Protein AF-G0MY14-F1 (afdb_monomer_lite)

Structure (mmCIF, N/CA/C/O backbone):
data_AF-G0MY14-F1
#
_entry.id   AF-G0MY14-F1
#
loop_
_atom_site.group_PDB
_atom_site.id
_atom_site.type_symbol
_atom_site.label_atom_id
_atom_site.label_alt_id
_atom_site.label_comp_id
_atom_site.label_asym_id
_atom_site.label_entity_id
_atom_site.label_seq_id
_atom_site.pdbx_PDB_ins_code
_atom_site.Cartn_x
_atom_site.Cartn_y
_atom_site.Cartn_z
_atom_site.occupancy
_atom_site.B_iso_or_equiv
_atom_site.auth_seq_id
_atom_site.auth_comp_id
_atom_site.auth_asym_id
_atom_site.auth_atom_id
_atom_site.pdbx_PDB_model_num
ATOM 1 N N . MET A 1 1 ? 32.286 -5.011 -22.233 1.00 35.28 1 MET A N 1
ATOM 2 C CA . MET A 1 1 ? 30.816 -5.114 -22.259 1.00 35.28 1 MET A CA 1
ATOM 3 C C . MET A 1 1 ? 30.425 -5.845 -20.993 1.00 35.28 1 MET A C 1
ATOM 5 O O . MET A 1 1 ? 30.645 -7.045 -20.915 1.00 35.28 1 MET A O 1
ATOM 9 N N . ALA A 1 2 ? 30.062 -5.100 -19.951 1.00 38.34 2 ALA A N 1
ATOM 10 C CA . ALA A 1 2 ? 29.575 -5.690 -18.712 1.00 38.34 2 ALA A CA 1
ATOM 11 C C . ALA A 1 2 ? 28.098 -6.036 -18.925 1.00 38.34 2 ALA A C 1
ATOM 13 O O . ALA A 1 2 ? 27.354 -5.195 -19.415 1.00 38.34 2 ALA A O 1
ATOM 14 N N . ASN A 1 3 ? 27.717 -7.274 -18.619 1.00 42.38 3 ASN A N 1
ATOM 15 C CA . ASN A 1 3 ? 26.328 -7.719 -18.618 1.00 42.38 3 ASN A CA 1
ATOM 16 C C . ASN A 1 3 ? 25.543 -6.874 -17.602 1.00 42.38 3 ASN A C 1
ATOM 18 O O . ASN A 1 3 ? 25.797 -6.992 -16.401 1.00 42.38 3 ASN A O 1
ATOM 22 N N . GLU A 1 4 ? 24.620 -6.025 -18.059 1.00 56.88 4 GLU A N 1
ATOM 23 C CA . GLU A 1 4 ? 23.761 -5.256 -17.157 1.00 56.88 4 GLU A CA 1
ATOM 24 C C . GLU A 1 4 ? 22.626 -6.155 -16.658 1.00 56.88 4 GLU A C 1
ATOM 26 O O . GLU A 1 4 ? 21.743 -6.574 -17.415 1.00 56.88 4 GLU A O 1
ATOM 31 N N . LEU A 1 5 ? 22.671 -6.486 -15.365 1.00 55.69 5 LEU A N 1
ATOM 32 C CA . LEU A 1 5 ? 21.572 -7.160 -14.679 1.00 55.69 5 LEU A CA 1
ATOM 33 C C . LEU A 1 5 ? 20.353 -6.231 -14.710 1.00 55.69 5 LEU A C 1
ATOM 35 O O . LEU A 1 5 ? 20.476 -5.064 -14.380 1.00 55.69 5 LEU A O 1
ATOM 39 N N . ASN A 1 6 ? 19.176 -6.713 -15.082 1.00 68.12 6 ASN A N 1
ATOM 40 C CA . ASN A 1 6 ? 17.941 -5.935 -15.059 1.00 68.12 6 ASN A CA 1
ATOM 41 C C . ASN A 1 6 ? 16.857 -6.730 -14.328 1.00 68.12 6 ASN A C 1
ATOM 43 O O . ASN A 1 6 ? 16.764 -7.945 -14.485 1.00 68.12 6 ASN A O 1
ATOM 47 N N . CYS A 1 7 ? 16.019 -6.056 -13.538 1.00 71.31 7 CYS A N 1
ATOM 48 C CA . CYS A 1 7 ? 14.840 -6.681 -12.932 1.00 71.31 7 CYS A CA 1
ATOM 49 C C . CYS A 1 7 ? 13.594 -6.346 -13.766 1.00 71.31 7 CYS A C 1
ATOM 51 O O . CYS A 1 7 ? 13.514 -5.281 -14.375 1.00 71.31 7 CYS A O 1
ATOM 53 N N . ALA A 1 8 ? 12.578 -7.201 -13.777 1.00 66.44 8 ALA A N 1
ATOM 54 C CA . ALA A 1 8 ? 11.253 -6.844 -14.286 1.00 66.44 8 ALA A CA 1
ATOM 55 C C . ALA A 1 8 ? 10.167 -7.462 -13.414 1.00 66.44 8 ALA A C 1
ATOM 57 O O . ALA A 1 8 ? 10.316 -8.576 -12.925 1.00 66.44 8 ALA A O 1
ATOM 58 N N . GLN A 1 9 ? 9.062 -6.735 -13.232 1.00 57.16 9 GLN A N 1
ATOM 59 C CA . GLN A 1 9 ? 7.944 -7.180 -12.395 1.00 57.16 9 GLN A CA 1
ATOM 60 C C . GLN A 1 9 ? 6.989 -8.158 -13.116 1.00 57.16 9 GLN A C 1
ATOM 62 O O . GLN A 1 9 ? 5.950 -8.482 -12.561 1.00 57.16 9 GLN A O 1
ATOM 67 N N . PHE A 1 10 ? 7.296 -8.600 -14.342 1.00 58.69 10 PHE A N 1
ATOM 68 C CA . PHE A 1 10 ? 6.509 -9.584 -15.099 1.00 58.69 10 PHE A CA 1
ATOM 69 C C . PHE A 1 10 ? 7.367 -10.289 -16.164 1.00 58.69 10 PHE A C 1
ATOM 71 O O . PHE A 1 10 ? 8.367 -9.741 -16.624 1.00 58.69 10 PHE A O 1
ATOM 78 N N . SER A 1 11 ? 6.940 -11.494 -16.564 1.00 45.56 11 SER A N 1
ATOM 79 C CA . SER A 1 11 ? 7.689 -12.463 -17.384 1.00 45.56 11 SER A CA 1
ATOM 80 C C . SER A 1 11 ? 8.073 -12.007 -18.795 1.00 45.56 11 SER A C 1
ATOM 82 O O . SER A 1 11 ? 8.985 -12.587 -19.382 1.00 45.56 11 SER A O 1
ATOM 84 N N . VAL A 1 12 ? 7.407 -10.990 -19.351 1.00 51.25 12 VAL A N 1
ATOM 85 C CA . VAL A 1 12 ? 7.719 -10.435 -20.675 1.00 51.25 12 VAL A CA 1
ATOM 86 C C . VAL A 1 12 ? 7.426 -8.928 -20.656 1.00 51.25 12 VAL A C 1
ATOM 88 O O . VAL A 1 12 ? 6.308 -8.547 -20.289 1.00 51.25 12 VAL A O 1
ATOM 91 N N . PRO A 1 13 ? 8.376 -8.046 -21.030 1.00 52.16 13 PRO A N 1
ATOM 92 C CA . PRO A 1 13 ? 8.050 -6.651 -21.307 1.00 52.16 13 PRO A CA 1
ATOM 93 C C . PRO A 1 13 ? 6.953 -6.599 -22.375 1.00 52.16 13 PRO A C 1
ATOM 95 O O . PRO A 1 13 ? 6.961 -7.391 -23.317 1.00 52.16 13 PRO A O 1
ATOM 98 N N . TYR A 1 14 ? 5.972 -5.709 -22.203 1.00 46.81 14 TYR A N 1
ATOM 99 C CA . TYR A 1 14 ? 4.880 -5.576 -23.169 1.00 46.81 14 TYR A CA 1
ATOM 100 C C . TYR A 1 14 ? 5.479 -5.366 -24.570 1.00 46.81 14 TYR A C 1
ATOM 102 O O . TYR A 1 14 ? 6.316 -4.473 -24.708 1.00 46.81 14 TYR A O 1
ATOM 110 N N . PRO A 1 15 ? 5.118 -6.186 -25.576 1.00 48.59 15 PRO A N 1
ATOM 111 C CA . PRO A 1 15 ? 5.751 -6.124 -26.884 1.00 48.59 15 PRO A CA 1
ATOM 112 C C . PRO A 1 15 ? 5.533 -4.750 -27.509 1.00 48.59 15 PRO A C 1
ATOM 114 O O . PRO A 1 15 ? 4.436 -4.187 -27.424 1.00 48.59 15 PRO A O 1
ATOM 117 N N . ASP A 1 16 ? 6.577 -4.228 -28.148 1.00 48.75 16 ASP A N 1
ATOM 118 C CA . ASP A 1 16 ? 6.484 -2.964 -28.863 1.00 48.75 16 ASP A CA 1
ATOM 119 C C . ASP A 1 16 ? 5.398 -3.048 -29.950 1.00 48.75 16 ASP A C 1
ATOM 121 O O . ASP A 1 16 ? 5.243 -4.084 -30.618 1.00 48.75 16 ASP A O 1
ATOM 125 N N . PRO A 1 17 ? 4.596 -1.983 -30.123 1.00 47.09 17 PRO A N 1
ATOM 126 C CA . PRO A 1 17 ? 3.517 -1.975 -31.095 1.00 47.09 17 PRO A CA 1
ATOM 127 C C . PRO A 1 17 ? 4.086 -2.166 -32.508 1.00 47.09 17 PRO A C 1
ATOM 129 O O . PRO A 1 17 ? 4.773 -1.293 -33.025 1.00 47.09 17 PRO A O 1
ATOM 132 N N . GLY A 1 18 ? 3.778 -3.304 -33.142 1.00 54.38 18 GLY A N 1
ATOM 133 C CA . GLY A 1 18 ? 4.186 -3.591 -34.525 1.00 54.38 18 GLY A CA 1
ATOM 134 C C . GLY A 1 18 ? 4.777 -4.978 -34.785 1.00 54.38 18 GLY A C 1
ATOM 135 O O . GLY A 1 18 ? 5.054 -5.290 -35.941 1.00 54.38 18 GLY A O 1
ATOM 136 N N . ILE A 1 19 ? 4.948 -5.835 -33.772 1.00 56.84 19 ILE A N 1
ATOM 137 C CA . ILE A 1 19 ? 5.409 -7.214 -34.000 1.00 56.84 19 ILE A CA 1
ATOM 138 C C . ILE A 1 19 ? 4.222 -8.150 -34.267 1.00 56.84 19 ILE A C 1
ATOM 140 O O . ILE A 1 19 ? 3.250 -8.210 -33.516 1.00 56.84 19 ILE A O 1
ATOM 144 N N . ASN A 1 20 ? 4.309 -8.861 -35.391 1.00 59.88 20 ASN A N 1
ATOM 145 C CA . ASN A 1 20 ? 3.260 -9.687 -35.983 1.00 59.88 20 ASN A CA 1
ATOM 146 C C . ASN A 1 20 ? 2.832 -10.850 -35.070 1.00 59.88 20 ASN A C 1
ATOM 148 O O . ASN A 1 20 ? 3.411 -11.933 -35.106 1.00 59.88 20 ASN A O 1
ATOM 152 N N . GLY A 1 21 ? 1.771 -10.638 -34.296 1.00 55.03 21 GLY A N 1
ATOM 153 C CA . GLY A 1 21 ? 1.044 -11.673 -33.567 1.00 55.03 21 GLY A CA 1
ATOM 154 C C . GLY A 1 21 ? -0.428 -11.289 -33.500 1.00 55.03 21 GLY A C 1
ATOM 155 O O . GLY A 1 21 ? -0.835 -10.495 -32.658 1.00 55.03 21 GLY A O 1
ATOM 156 N N . SER A 1 22 ? -1.2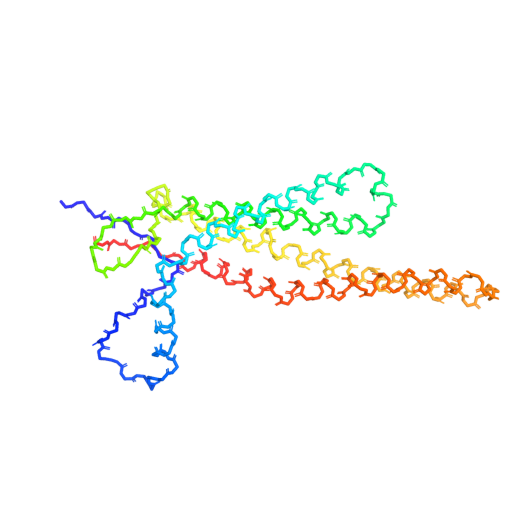22 -11.795 -34.440 1.00 56.34 22 SER A N 1
ATOM 157 C CA . SER A 1 22 ? -2.642 -11.481 -34.608 1.00 56.34 22 SER A CA 1
ATOM 158 C C . SER A 1 22 ? -3.474 -11.870 -33.378 1.00 56.34 22 SER A C 1
ATOM 160 O O . SER A 1 22 ? -3.902 -13.015 -33.244 1.00 56.34 22 SER A O 1
ATOM 162 N N . VAL A 1 23 ? -3.756 -10.903 -32.506 1.00 57.84 23 VAL A N 1
ATOM 163 C CA . VAL A 1 23 ? -4.808 -10.983 -31.483 1.00 57.84 23 VAL A CA 1
ATOM 164 C C . VAL A 1 23 ? -5.772 -9.836 -31.757 1.00 57.84 23 VAL A C 1
ATOM 166 O O . VAL A 1 23 ? -5.325 -8.700 -31.869 1.00 57.84 23 VAL A O 1
ATOM 169 N N . ASN A 1 24 ? -7.070 -10.130 -31.912 1.00 58.47 24 ASN A N 1
ATOM 170 C CA . ASN A 1 24 ? -8.129 -9.173 -32.272 1.00 58.47 24 ASN A CA 1
ATOM 171 C C . ASN A 1 24 ? -7.973 -7.823 -31.537 1.00 58.47 24 ASN A C 1
ATOM 173 O O . ASN A 1 24 ? -8.234 -7.686 -30.340 1.00 58.47 24 ASN A O 1
ATOM 177 N N . LEU A 1 25 ? -7.488 -6.832 -32.288 1.00 62.34 25 LEU A N 1
ATOM 178 C CA . LEU A 1 25 ? -6.665 -5.729 -31.795 1.00 62.34 25 LEU A CA 1
ATOM 179 C C . LEU A 1 25 ? -7.491 -4.451 -31.581 1.00 62.34 25 LEU A C 1
ATOM 181 O O . LEU A 1 25 ? -7.216 -3.422 -32.186 1.00 62.34 25 LEU A O 1
ATOM 185 N N . THR A 1 26 ? -8.541 -4.488 -30.760 1.00 62.19 26 THR A N 1
ATOM 186 C CA . THR A 1 26 ? -9.282 -3.255 -30.399 1.00 62.19 26 THR A CA 1
ATOM 187 C C . THR A 1 26 ? -9.081 -2.897 -28.935 1.00 62.19 26 THR A C 1
ATOM 189 O O . THR A 1 26 ? -8.646 -1.791 -28.627 1.00 62.19 26 THR A O 1
ATOM 192 N N . VAL A 1 27 ? -9.313 -3.854 -28.033 1.00 65.00 27 VAL A N 1
ATOM 193 C CA . VAL A 1 27 ? -9.081 -3.688 -26.590 1.00 65.00 27 VAL A CA 1
ATOM 194 C C . VAL A 1 27 ? -7.604 -3.417 -26.265 1.00 65.00 27 VAL A C 1
ATOM 196 O O . VAL A 1 27 ? -7.339 -2.403 -25.619 1.00 65.00 27 VAL A O 1
ATOM 199 N N . PRO A 1 28 ? -6.623 -4.219 -26.734 1.00 71.69 28 PRO A N 1
ATOM 200 C CA . PRO A 1 28 ? -5.213 -3.924 -26.471 1.00 71.69 28 PRO A CA 1
ATOM 201 C C . PRO A 1 28 ? -4.781 -2.593 -27.095 1.00 71.69 28 PRO A C 1
ATOM 203 O O . PRO A 1 28 ? -4.104 -1.819 -26.440 1.00 71.69 28 PRO A O 1
ATOM 206 N N . LEU A 1 29 ? -5.258 -2.258 -28.298 1.00 73.00 29 LEU A N 1
ATOM 207 C CA . LEU A 1 29 ? -4.901 -1.015 -28.994 1.00 73.00 29 LEU A CA 1
ATOM 208 C C . LEU A 1 29 ? -5.379 0.236 -28.235 1.00 73.00 29 LEU A C 1
ATOM 210 O O . LEU A 1 29 ? -4.638 1.211 -28.103 1.00 73.00 29 LEU A O 1
ATOM 214 N N . PHE A 1 30 ? -6.605 0.202 -27.705 1.00 80.06 30 PHE A N 1
ATOM 215 C CA . PHE A 1 30 ? -7.154 1.288 -26.894 1.00 80.06 30 PHE A CA 1
ATOM 216 C C . PHE A 1 30 ? -6.386 1.463 -25.578 1.00 80.06 30 PHE A C 1
ATOM 218 O O . PHE A 1 30 ? -6.006 2.582 -25.231 1.00 80.06 30 PHE A O 1
ATOM 225 N N . ILE A 1 31 ? -6.093 0.358 -24.884 1.00 78.69 31 ILE A N 1
ATOM 226 C CA . ILE A 1 31 ? -5.310 0.365 -23.641 1.00 78.69 31 ILE A CA 1
ATOM 227 C C . ILE A 1 31 ? -3.899 0.894 -23.903 1.00 78.69 31 ILE A C 1
ATOM 229 O O . ILE A 1 31 ? -3.437 1.762 -23.167 1.00 78.69 31 ILE A O 1
ATOM 233 N N . THR A 1 32 ? -3.237 0.439 -24.970 1.00 73.75 32 THR A N 1
ATOM 234 C CA . THR A 1 32 ? -1.898 0.907 -25.341 1.00 73.75 32 THR A CA 1
ATOM 235 C C . THR A 1 32 ? -1.903 2.401 -25.640 1.00 73.75 32 THR A C 1
ATOM 237 O O . THR A 1 32 ? -1.042 3.096 -25.115 1.00 73.75 32 THR A O 1
ATOM 240 N N . ARG A 1 33 ? -2.889 2.931 -26.384 1.00 80.75 33 ARG A N 1
ATOM 241 C CA . ARG A 1 33 ? -2.977 4.380 -26.655 1.00 80.75 33 ARG A CA 1
ATOM 242 C C . ARG A 1 33 ? -3.126 5.218 -25.389 1.00 80.75 33 ARG A C 1
ATOM 244 O O . ARG A 1 33 ? -2.485 6.261 -25.270 1.00 80.75 33 ARG A O 1
ATOM 251 N N . ILE A 1 34 ? -3.969 4.783 -24.453 1.00 81.88 34 ILE A N 1
ATOM 252 C CA . ILE A 1 34 ? -4.129 5.471 -23.166 1.00 81.88 34 ILE A CA 1
ATOM 253 C C . ILE A 1 34 ? -2.836 5.373 -22.358 1.00 81.88 34 ILE A C 1
ATOM 255 O O . ILE A 1 34 ? -2.367 6.378 -21.829 1.00 81.88 34 ILE A O 1
ATOM 259 N N . ALA A 1 35 ? -2.237 4.184 -22.290 1.00 77.19 35 ALA A N 1
ATOM 260 C CA . ALA A 1 35 ? -1.010 3.949 -21.544 1.00 77.19 35 ALA A CA 1
ATOM 261 C C . ALA A 1 35 ? 0.148 4.806 -22.069 1.00 77.19 35 ALA A C 1
ATOM 263 O O . ALA A 1 35 ? 0.853 5.409 -21.265 1.00 77.19 35 ALA A O 1
ATOM 264 N N . THR A 1 36 ? 0.321 4.925 -23.389 1.00 74.06 36 THR A N 1
ATOM 265 C CA . THR A 1 36 ? 1.357 5.775 -23.996 1.00 74.06 36 THR A CA 1
ATOM 266 C C . THR A 1 36 ? 1.096 7.258 -23.759 1.00 74.06 36 THR A C 1
ATOM 268 O O . THR A 1 36 ? 2.033 7.989 -23.456 1.00 74.06 36 THR A O 1
ATOM 271 N N . ALA A 1 37 ? -0.164 7.705 -23.824 1.00 81.50 37 ALA A N 1
ATOM 272 C CA . ALA A 1 37 ? -0.525 9.095 -23.534 1.00 81.50 37 ALA A CA 1
ATOM 273 C C . ALA A 1 37 ? -0.314 9.461 -22.053 1.00 81.50 37 ALA A C 1
ATOM 275 O O . ALA A 1 37 ? 0.060 10.587 -21.733 1.00 81.50 37 ALA A O 1
ATOM 276 N N . TYR A 1 38 ? -0.537 8.508 -21.144 1.00 80.81 38 TYR A N 1
ATOM 277 C CA . TYR A 1 38 ? -0.351 8.692 -19.706 1.00 80.81 38 TYR A CA 1
ATOM 278 C C . TYR A 1 38 ? 1.114 8.576 -19.265 1.00 80.81 38 TYR A C 1
ATOM 280 O O . TYR A 1 38 ? 1.519 9.256 -18.322 1.00 80.81 38 TYR A O 1
ATOM 288 N N . ARG A 1 39 ? 1.919 7.753 -19.954 1.00 75.94 39 ARG A N 1
ATOM 289 C CA . ARG A 1 39 ? 3.321 7.448 -19.621 1.00 75.94 39 ARG A CA 1
ATOM 290 C C . ARG A 1 39 ? 4.166 8.678 -19.224 1.00 75.94 39 ARG A C 1
ATOM 292 O O . ARG A 1 39 ? 4.760 8.606 -18.150 1.00 75.94 39 ARG A O 1
ATOM 299 N N . PRO A 1 40 ? 4.180 9.809 -19.967 1.00 77.56 40 PRO A N 1
ATOM 300 C CA . PRO A 1 40 ? 5.008 10.968 -19.603 1.00 77.56 40 PRO A CA 1
ATOM 301 C C . PRO A 1 40 ? 4.545 11.698 -18.331 1.00 77.56 40 PRO A C 1
ATOM 303 O O . PRO A 1 40 ? 5.352 12.322 -17.645 1.00 77.56 40 PRO A O 1
ATOM 306 N N . TYR A 1 41 ? 3.257 11.624 -17.986 1.00 82.19 41 TYR A N 1
ATOM 307 C CA . TYR A 1 41 ? 2.694 12.288 -16.803 1.00 82.19 41 TYR A CA 1
ATOM 308 C C . TYR A 1 41 ? 2.634 11.378 -15.578 1.00 82.19 41 TYR A C 1
ATOM 310 O O . TYR A 1 41 ? 2.578 11.867 -14.448 1.00 82.19 41 TYR A O 1
ATOM 318 N N . HIS A 1 42 ? 2.641 10.061 -15.800 1.00 81.81 42 HIS A N 1
ATOM 319 C CA . HIS A 1 42 ? 2.471 9.040 -14.776 1.00 81.81 42 HIS A CA 1
ATOM 320 C C . HIS A 1 42 ? 3.386 9.273 -13.578 1.00 81.81 42 HIS A C 1
ATOM 322 O O . HIS A 1 42 ? 2.916 9.304 -12.445 1.00 81.81 42 HIS A O 1
ATOM 328 N N . TYR A 1 43 ? 4.674 9.499 -13.831 1.00 81.19 43 TYR A N 1
ATOM 329 C CA . TYR A 1 43 ? 5.662 9.685 -12.777 1.00 81.19 43 TYR A CA 1
ATOM 330 C C . TYR A 1 43 ? 5.362 10.888 -11.870 1.00 81.19 43 TYR A C 1
ATOM 332 O O . TYR A 1 43 ? 5.341 10.745 -10.646 1.00 81.19 43 TYR A O 1
ATOM 340 N N . TYR A 1 44 ? 5.110 12.065 -12.452 1.00 84.62 44 TYR A N 1
ATOM 341 C CA . TYR A 1 44 ? 4.847 13.287 -11.686 1.00 84.62 44 TYR A CA 1
ATOM 342 C C . TYR A 1 44 ? 3.572 13.163 -10.858 1.00 84.62 44 TYR A C 1
ATOM 344 O O . TYR A 1 44 ? 3.547 13.530 -9.683 1.00 84.62 44 TYR A O 1
ATOM 352 N N . LEU A 1 45 ? 2.526 12.602 -11.465 1.00 88.31 45 LEU A N 1
ATOM 353 C CA . LEU A 1 45 ? 1.238 12.411 -10.819 1.00 88.31 45 LEU A CA 1
ATOM 354 C C . LEU A 1 45 ? 1.352 11.392 -9.676 1.00 88.31 45 LEU A C 1
ATOM 356 O O . LEU A 1 45 ? 0.913 11.676 -8.563 1.00 88.31 45 LEU A O 1
ATOM 360 N N . LEU A 1 46 ? 2.000 10.247 -9.915 1.00 85.50 46 LEU A N 1
ATOM 361 C CA . LEU A 1 46 ? 2.237 9.220 -8.899 1.00 85.50 46 LEU A CA 1
ATOM 362 C C . LEU A 1 46 ? 3.059 9.771 -7.729 1.00 85.50 46 LEU A C 1
ATOM 364 O O . LEU A 1 46 ? 2.665 9.608 -6.575 1.00 85.50 46 LEU A O 1
ATOM 368 N N . SER A 1 47 ? 4.160 10.467 -8.017 1.00 86.38 47 SER A N 1
ATOM 369 C CA . SER A 1 47 ? 5.018 11.072 -6.992 1.00 86.38 47 SER A CA 1
ATOM 370 C C . SER A 1 47 ? 4.244 12.076 -6.137 1.00 86.38 47 SER A C 1
ATOM 372 O O . SER A 1 47 ? 4.319 12.033 -4.909 1.00 86.38 47 SER A O 1
ATOM 374 N N . PHE A 1 48 ? 3.442 12.938 -6.770 1.00 91.75 48 PHE A N 1
ATOM 375 C CA . PHE A 1 48 ? 2.601 13.905 -6.069 1.00 91.75 48 PHE A CA 1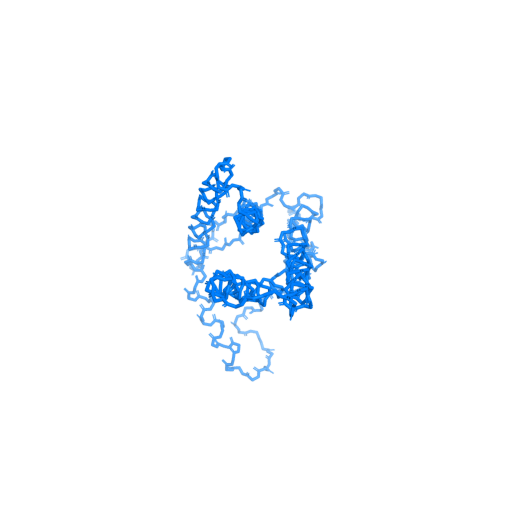
ATOM 376 C C . PHE A 1 48 ? 1.568 13.222 -5.162 1.00 91.75 48 PHE A C 1
ATOM 378 O O . PHE A 1 48 ? 1.468 13.572 -3.985 1.00 91.75 48 PHE A O 1
ATOM 385 N N . ILE A 1 49 ? 0.839 12.223 -5.675 1.00 91.19 49 ILE A N 1
ATOM 386 C CA . ILE A 1 49 ? -0.169 11.487 -4.897 1.00 91.19 49 ILE A CA 1
ATOM 387 C C . ILE A 1 49 ? 0.468 10.791 -3.692 1.00 91.19 49 ILE A C 1
ATOM 389 O O . ILE A 1 49 ? -0.071 10.883 -2.591 1.00 91.19 49 ILE A O 1
ATOM 393 N N . VAL A 1 50 ? 1.608 10.117 -3.871 1.00 90.00 50 VAL A N 1
ATOM 394 C CA . VAL A 1 50 ? 2.272 9.371 -2.789 1.00 90.00 50 VAL A CA 1
ATOM 395 C C . VAL A 1 50 ? 2.762 10.312 -1.687 1.00 90.00 50 VAL A C 1
ATOM 397 O O . VAL A 1 50 ? 2.519 10.045 -0.510 1.00 90.00 50 VAL A O 1
ATOM 400 N N . ILE A 1 51 ? 3.387 11.439 -2.042 1.00 91.06 51 ILE A N 1
ATOM 401 C CA . ILE A 1 51 ? 3.855 12.434 -1.062 1.00 91.06 51 ILE A CA 1
ATOM 402 C C . ILE A 1 51 ? 2.670 13.063 -0.321 1.00 91.06 51 ILE A C 1
ATOM 404 O O . ILE A 1 51 ? 2.683 13.158 0.907 1.00 91.06 51 ILE A O 1
ATOM 408 N N . PHE A 1 52 ? 1.623 13.463 -1.045 1.00 93.44 52 PHE A N 1
ATOM 409 C CA . PHE A 1 52 ? 0.425 14.040 -0.438 1.00 93.44 52 PHE A CA 1
ATOM 410 C C . PHE A 1 52 ? -0.288 13.047 0.490 1.00 93.44 52 PHE A C 1
ATOM 412 O O . PHE A 1 52 ? -0.705 13.416 1.590 1.00 93.44 52 PHE A O 1
ATOM 419 N N . SER A 1 53 ? -0.390 11.781 0.074 1.00 91.31 53 SER A N 1
ATOM 420 C CA . SER A 1 53 ? -0.947 10.686 0.872 1.00 91.31 53 SER A CA 1
ATOM 421 C C . SER A 1 53 ? -0.148 10.474 2.156 1.00 91.31 53 SER A C 1
ATOM 423 O O . SER A 1 53 ? -0.738 10.431 3.233 1.00 91.31 53 SER A O 1
ATOM 425 N N . PHE A 1 54 ? 1.184 10.435 2.067 1.00 92.06 54 PHE A N 1
ATOM 426 C CA . PHE A 1 54 ? 2.057 10.319 3.231 1.00 92.06 54 PHE A CA 1
ATOM 427 C C . PHE A 1 54 ? 1.804 11.447 4.240 1.00 92.06 54 PHE A C 1
ATOM 429 O O . PHE A 1 54 ? 1.525 11.174 5.405 1.00 92.06 54 PHE A O 1
ATOM 436 N N . LEU A 1 55 ? 1.824 12.708 3.797 1.00 93.88 55 LEU A N 1
ATOM 437 C CA . LEU A 1 55 ? 1.598 13.861 4.678 1.00 93.88 55 LEU A CA 1
ATOM 438 C C . LEU A 1 55 ? 0.194 13.854 5.299 1.00 93.88 55 LEU A C 1
ATOM 440 O O . LEU A 1 55 ? 0.047 14.085 6.500 1.00 93.88 55 LEU A O 1
ATOM 444 N N . SER A 1 56 ? -0.831 13.552 4.501 1.00 92.38 56 SER A N 1
ATOM 445 C CA . SER A 1 56 ? -2.219 13.490 4.971 1.00 92.38 56 SER A CA 1
ATOM 446 C C . SER A 1 56 ? -2.399 12.408 6.035 1.00 92.38 56 SER A C 1
ATOM 448 O O . SER A 1 56 ? -2.947 12.679 7.104 1.00 92.38 56 SER A O 1
ATOM 450 N N . ASN A 1 57 ? -1.869 11.208 5.791 1.00 91.00 57 ASN A N 1
ATOM 451 C CA . ASN A 1 57 ? -1.976 10.083 6.715 1.00 91.00 57 ASN A CA 1
ATOM 452 C C . ASN A 1 57 ? -1.194 10.332 8.014 1.00 91.00 57 ASN A C 1
ATOM 454 O O . ASN A 1 57 ? -1.703 10.027 9.093 1.00 91.00 57 ASN A O 1
ATOM 458 N N . VAL A 1 58 ? -0.024 10.984 7.952 1.00 92.81 58 VAL A N 1
ATOM 459 C CA . VAL A 1 58 ? 0.704 11.440 9.153 1.00 92.81 58 VAL A CA 1
ATOM 460 C C . VAL A 1 58 ? -0.156 12.387 9.987 1.00 92.81 58 VAL A C 1
ATOM 462 O O . VAL A 1 58 ? -0.303 12.180 11.193 1.00 92.81 58 VAL A O 1
ATOM 465 N N . CYS A 1 59 ? -0.764 13.401 9.366 1.00 92.19 59 CYS A N 1
ATOM 466 C CA . CYS A 1 59 ? -1.630 14.350 10.066 1.00 92.19 59 CYS A CA 1
ATOM 467 C C . CYS A 1 59 ? -2.824 13.653 10.735 1.00 92.19 59 CYS A C 1
ATOM 469 O O . CYS A 1 59 ? -3.128 13.944 11.894 1.00 92.19 59 CYS A O 1
ATOM 471 N N . ILE A 1 60 ? -3.472 12.709 10.045 1.00 90.75 60 ILE A N 1
ATOM 472 C CA . ILE A 1 60 ? -4.605 11.945 10.587 1.00 90.75 60 ILE A CA 1
ATOM 473 C C . ILE A 1 60 ? -4.164 11.130 11.808 1.00 90.75 60 ILE A C 1
ATOM 475 O O . ILE A 1 60 ? -4.801 11.217 12.861 1.00 90.75 60 ILE A O 1
ATOM 479 N N . VAL A 1 61 ? -3.046 10.403 11.714 1.00 91.31 61 VAL A N 1
ATOM 480 C CA . VAL A 1 61 ? -2.492 9.637 12.842 1.00 91.31 61 VAL A CA 1
ATOM 481 C C . VAL A 1 61 ? -2.164 10.561 14.015 1.00 91.31 61 VAL A C 1
ATOM 483 O O . VAL A 1 61 ? -2.535 10.256 15.149 1.00 91.31 61 VAL A O 1
ATOM 486 N N . MET A 1 62 ? -1.530 11.713 13.775 1.00 91.50 62 MET A N 1
ATOM 487 C CA . MET A 1 62 ? -1.196 12.680 14.828 1.00 91.50 62 MET A CA 1
ATOM 488 C C . MET A 1 62 ? -2.436 13.228 15.541 1.00 91.50 62 MET A C 1
ATOM 490 O O . MET A 1 62 ? -2.450 13.324 16.770 1.00 91.50 62 MET A O 1
ATOM 494 N N . VAL A 1 63 ? -3.482 13.582 14.790 1.00 91.00 63 VAL A N 1
ATOM 495 C CA . VAL A 1 63 ? -4.736 14.106 15.349 1.00 91.00 63 VAL A CA 1
ATOM 496 C C . VAL A 1 63 ? -5.445 13.036 16.179 1.00 91.00 63 VAL A C 1
ATOM 498 O O . VAL A 1 63 ? -5.799 13.299 17.329 1.00 91.00 63 VAL A O 1
ATOM 501 N N . LEU A 1 64 ? -5.590 11.823 15.642 1.00 87.81 64 LEU A N 1
ATOM 502 C CA . LEU A 1 64 ? -6.307 10.726 16.299 1.00 87.81 64 LEU A CA 1
ATOM 503 C C . LEU A 1 64 ? -5.533 10.100 17.469 1.00 87.81 64 LEU A C 1
ATOM 505 O O . LEU A 1 64 ? -6.141 9.544 18.383 1.00 87.81 64 LEU A O 1
ATOM 509 N N . SER A 1 65 ? -4.204 10.231 17.500 1.00 87.56 65 SER A N 1
ATOM 510 C CA . SER A 1 65 ? -3.370 9.731 18.604 1.00 87.56 65 SER A CA 1
ATOM 511 C C . SER A 1 65 ? -3.544 10.522 19.909 1.00 87.56 65 SER A C 1
ATOM 513 O O . SER A 1 65 ? -3.140 10.055 20.983 1.00 87.56 65 SER A O 1
ATOM 515 N N . LYS A 1 66 ? -4.166 11.711 19.862 1.00 88.12 66 LYS A N 1
ATOM 516 C CA . LYS A 1 66 ? -4.413 12.540 21.050 1.00 88.12 66 LYS A CA 1
ATOM 517 C C . LYS A 1 66 ? -5.239 11.778 22.092 1.00 88.12 66 LYS A C 1
ATOM 519 O O . LYS A 1 66 ? -6.249 11.149 21.784 1.00 88.12 66 LYS A O 1
ATOM 524 N N . LYS A 1 67 ? -4.803 11.849 23.358 1.00 80.94 67 LYS A N 1
ATOM 525 C CA . LYS A 1 67 ? -5.376 11.090 24.491 1.00 80.94 67 LYS A CA 1
ATOM 526 C C . LYS A 1 67 ? -6.889 11.279 24.633 1.00 80.94 67 LYS A C 1
ATOM 528 O O . LYS A 1 67 ? -7.583 10.311 24.906 1.00 80.94 67 LYS A O 1
ATOM 533 N N . GLU A 1 68 ? -7.386 12.489 24.396 1.00 80.94 68 GLU A N 1
ATOM 534 C CA . GLU A 1 68 ? -8.813 12.815 24.510 1.00 80.94 68 GLU A CA 1
ATOM 535 C C . GLU A 1 68 ? -9.674 12.072 23.477 1.00 80.94 68 GLU A C 1
ATOM 537 O O . GLU A 1 68 ? -10.762 11.597 23.804 1.00 80.94 68 GLU A O 1
ATOM 542 N N . MET A 1 69 ? -9.159 11.881 22.256 1.00 73.69 69 MET A N 1
ATOM 543 C CA . MET A 1 69 ? -9.893 11.230 21.169 1.00 73.69 69 MET A CA 1
ATOM 544 C C . MET A 1 69 ? -9.896 9.700 21.282 1.00 73.69 69 MET A C 1
ATOM 546 O O . MET A 1 69 ? -10.845 9.075 20.820 1.00 73.69 69 MET A O 1
ATOM 550 N N . ARG A 1 70 ? -8.913 9.082 21.952 1.00 78.94 70 ARG A N 1
ATOM 551 C CA . ARG A 1 70 ? -8.822 7.613 22.120 1.00 78.94 70 ARG A CA 1
ATOM 552 C C . ARG A 1 70 ? -9.867 7.007 23.067 1.00 78.94 70 ARG A C 1
ATOM 554 O O . ARG A 1 70 ? -9.914 5.795 23.230 1.00 78.94 70 ARG A O 1
ATOM 561 N N . THR A 1 71 ? -10.705 7.838 23.678 1.00 76.06 71 THR A N 1
ATOM 562 C CA . THR A 1 71 ? -11.746 7.415 24.627 1.00 76.06 71 THR A CA 1
ATOM 563 C C . THR A 1 71 ? -12.916 6.689 23.944 1.00 76.06 71 THR A C 1
ATOM 565 O O . THR A 1 71 ? -13.610 5.905 24.583 1.00 76.06 71 THR A O 1
ATOM 568 N N . SER A 1 72 ? -13.139 6.923 22.645 1.00 76.81 72 SER A N 1
ATOM 569 C CA . SER A 1 72 ? -14.185 6.249 21.862 1.00 76.81 72 SER A CA 1
ATOM 570 C C . SER A 1 72 ? -13.606 5.079 21.061 1.00 76.81 72 SER A C 1
ATOM 572 O O . SER A 1 72 ? -12.621 5.256 20.344 1.00 76.81 72 SER A O 1
ATOM 574 N N . GLY A 1 73 ? -14.250 3.906 21.114 1.00 69.44 73 GLY A N 1
ATOM 575 C CA . GLY A 1 73 ? -13.847 2.725 20.332 1.00 69.44 73 GLY A CA 1
ATOM 576 C C . GLY A 1 73 ? -13.813 2.980 18.819 1.00 69.44 73 GLY A C 1
ATOM 577 O O . GLY A 1 73 ? -12.919 2.496 18.132 1.00 69.44 73 GLY A O 1
ATOM 578 N N . VAL A 1 74 ? -14.702 3.845 18.319 1.00 75.62 74 VAL A N 1
ATOM 579 C CA . VAL A 1 74 ? -14.721 4.293 16.914 1.00 75.62 74 VAL A CA 1
ATOM 580 C C . VAL A 1 74 ? -13.428 5.015 16.526 1.00 75.62 74 VAL A C 1
ATOM 582 O O . VAL A 1 74 ? -12.868 4.787 15.454 1.00 75.62 74 VAL A O 1
ATOM 585 N N . ASN A 1 75 ? -12.916 5.864 17.414 1.00 79.38 75 ASN A N 1
ATOM 586 C CA . ASN A 1 75 ? -11.691 6.611 17.148 1.00 79.38 75 ASN A CA 1
ATOM 587 C C . ASN A 1 75 ? -10.463 5.694 17.192 1.00 79.38 75 ASN A C 1
ATOM 589 O O . ASN A 1 75 ? -9.505 5.935 16.464 1.00 79.38 75 ASN A O 1
ATOM 593 N N . ILE A 1 76 ? -10.505 4.616 17.985 1.00 80.00 76 ILE A N 1
ATOM 594 C CA . ILE A 1 76 ? -9.477 3.568 17.966 1.00 80.00 76 ILE A CA 1
ATOM 595 C C . ILE A 1 76 ? -9.498 2.831 16.622 1.00 80.00 76 ILE A C 1
ATOM 597 O O . ILE A 1 76 ? -8.443 2.662 16.016 1.00 80.00 76 ILE A O 1
ATOM 601 N N . THR A 1 77 ? -10.673 2.449 16.110 1.00 77.88 77 THR A N 1
ATOM 602 C CA . THR A 1 77 ? -10.767 1.806 14.787 1.00 77.88 77 THR A CA 1
ATOM 603 C C . THR A 1 77 ? -10.314 2.734 13.662 1.00 77.88 77 THR A C 1
ATOM 605 O O . THR A 1 77 ? -9.583 2.307 12.775 1.00 77.88 77 THR A O 1
ATOM 608 N N . MET A 1 78 ? -10.666 4.022 13.726 1.00 81.38 78 MET A N 1
ATOM 609 C CA . MET A 1 78 ? -10.225 5.019 12.747 1.00 81.38 78 MET A CA 1
ATOM 610 C C . MET A 1 78 ? -8.707 5.253 12.813 1.00 81.38 78 MET A C 1
ATOM 612 O O . MET A 1 78 ? -8.064 5.407 11.779 1.00 81.38 78 MET A O 1
ATOM 616 N N . LEU A 1 79 ? -8.116 5.222 14.012 1.00 85.12 79 LEU A N 1
ATOM 617 C CA . LEU A 1 79 ? -6.666 5.297 14.191 1.00 85.12 79 LEU A CA 1
ATOM 618 C C . LEU A 1 79 ? -5.955 4.075 13.592 1.00 85.12 79 LEU A C 1
ATOM 620 O O . LEU A 1 79 ? -4.916 4.243 12.961 1.00 85.12 79 LEU A O 1
ATOM 624 N N . LEU A 1 80 ? -6.507 2.866 13.749 1.00 81.19 80 LEU A N 1
ATOM 625 C CA . LEU A 1 80 ? -5.950 1.654 13.135 1.00 81.19 80 LEU A CA 1
ATOM 626 C C . LEU A 1 80 ? -5.931 1.756 11.604 1.00 81.19 80 LEU A C 1
ATOM 628 O O . LEU A 1 80 ? -4.894 1.481 11.010 1.00 81.19 80 LEU A O 1
ATOM 632 N N . ILE A 1 81 ? -7.022 2.228 10.982 1.00 83.00 81 ILE A N 1
ATOM 633 C CA . ILE A 1 81 ? -7.067 2.507 9.531 1.00 83.00 81 ILE A CA 1
ATOM 634 C C . ILE A 1 81 ? -5.952 3.471 9.146 1.00 83.00 81 ILE A C 1
ATOM 636 O O . ILE A 1 81 ? -5.146 3.164 8.276 1.00 83.00 81 ILE A O 1
ATOM 640 N N . ALA A 1 82 ? -5.863 4.604 9.843 1.00 86.94 82 ALA A N 1
ATOM 641 C CA . ALA A 1 82 ? -4.893 5.643 9.527 1.00 86.94 82 ALA A CA 1
ATOM 642 C C . ALA A 1 82 ? -3.436 5.157 9.635 1.00 86.94 82 ALA A C 1
ATOM 644 O O . ALA A 1 82 ? -2.592 5.558 8.837 1.00 86.94 82 ALA A O 1
ATOM 645 N N . VAL A 1 83 ? -3.128 4.277 10.595 1.00 86.50 83 VAL A N 1
ATOM 646 C CA . VAL A 1 83 ? -1.796 3.663 10.731 1.00 86.50 83 VAL A CA 1
ATOM 647 C C . VAL A 1 83 ? -1.506 2.699 9.578 1.00 86.50 83 VAL A C 1
ATOM 649 O O . VAL A 1 83 ? -0.388 2.681 9.060 1.00 86.50 83 VAL A O 1
ATOM 652 N N . CYS A 1 84 ? -2.495 1.917 9.151 1.00 85.81 84 CYS A N 1
ATOM 653 C CA . CYS A 1 84 ? -2.356 1.016 8.009 1.00 85.81 84 CYS A CA 1
ATOM 654 C C . CYS A 1 84 ? -2.179 1.783 6.690 1.00 85.81 84 CYS A C 1
ATOM 656 O O . CYS A 1 84 ? -1.271 1.464 5.920 1.00 85.81 84 CYS A O 1
ATOM 658 N N . ASP A 1 85 ? -2.962 2.841 6.481 1.00 86.69 85 ASP A N 1
ATOM 659 C CA . ASP A 1 85 ? -2.849 3.731 5.323 1.00 86.69 85 ASP A CA 1
ATOM 660 C C . ASP A 1 85 ? -1.505 4.463 5.310 1.00 86.69 85 ASP A C 1
ATOM 662 O O . ASP A 1 85 ? -0.859 4.566 4.267 1.00 86.69 85 ASP A O 1
ATOM 666 N N . PHE A 1 86 ? -1.023 4.907 6.474 1.00 89.06 86 PHE A N 1
ATOM 667 C CA . PHE A 1 86 ? 0.320 5.466 6.614 1.00 89.06 86 PHE A CA 1
ATOM 668 C C . PHE A 1 86 ? 1.401 4.460 6.192 1.00 89.06 86 PHE A C 1
ATOM 670 O O . PHE A 1 86 ? 2.307 4.809 5.433 1.00 89.06 86 PHE A O 1
ATOM 677 N N . GLY A 1 87 ? 1.286 3.201 6.621 1.00 88.56 87 GLY A N 1
ATOM 678 C CA . GLY A 1 87 ? 2.177 2.122 6.192 1.00 88.56 87 GLY A CA 1
ATOM 679 C C . GLY A 1 87 ? 2.149 1.889 4.676 1.00 88.56 87 GLY A C 1
ATOM 680 O O . GLY A 1 87 ? 3.205 1.763 4.051 1.00 88.56 87 GLY A O 1
ATOM 681 N N . CYS A 1 88 ? 0.964 1.932 4.059 1.00 87.38 88 CYS A N 1
ATOM 682 C CA . CYS A 1 88 ? 0.821 1.881 2.603 1.00 87.38 88 CYS A CA 1
ATOM 683 C C . CYS A 1 88 ? 1.566 3.038 1.923 1.00 87.38 88 CYS A C 1
ATOM 685 O O . CYS A 1 88 ? 2.352 2.792 1.005 1.00 87.38 88 CYS A O 1
ATOM 687 N N . SER A 1 89 ? 1.402 4.277 2.399 1.00 90.25 89 SER A N 1
ATOM 688 C CA . SER A 1 89 ? 2.109 5.446 1.857 1.00 90.25 89 SER A CA 1
ATOM 689 C C . SER A 1 89 ? 3.631 5.316 1.983 1.00 90.25 89 SER A C 1
ATOM 691 O O . SER A 1 89 ? 4.350 5.624 1.035 1.00 90.25 89 SER A O 1
ATOM 693 N N . VAL A 1 90 ? 4.136 4.813 3.117 1.00 89.88 90 VAL A N 1
ATOM 694 C CA . VAL A 1 90 ? 5.573 4.549 3.327 1.00 89.88 90 VAL A CA 1
ATOM 695 C C . VAL A 1 90 ? 6.090 3.493 2.349 1.00 89.88 90 VAL A C 1
ATOM 697 O O . VAL A 1 90 ? 7.162 3.661 1.763 1.00 89.88 90 VAL A O 1
ATOM 700 N N . SER A 1 91 ? 5.327 2.423 2.123 1.00 88.12 91 SER A N 1
ATOM 701 C CA . SER A 1 91 ? 5.693 1.391 1.150 1.00 88.12 91 SER A CA 1
ATOM 702 C C . SER A 1 91 ? 5.702 1.932 -0.286 1.00 88.12 91 SER A C 1
ATOM 704 O O . SER A 1 91 ? 6.634 1.646 -1.033 1.00 88.12 91 SER A O 1
ATOM 706 N N . GLY A 1 92 ? 4.742 2.791 -0.648 1.00 87.88 92 GLY A N 1
ATOM 707 C CA . GLY A 1 92 ? 4.701 3.465 -1.947 1.00 87.88 92 GLY A CA 1
ATOM 708 C C . GLY A 1 92 ? 5.880 4.417 -2.148 1.00 87.88 92 GLY A C 1
ATOM 709 O O . GLY A 1 92 ? 6.495 4.418 -3.212 1.00 87.88 92 GLY A O 1
ATOM 710 N N . LEU A 1 93 ? 6.264 5.162 -1.109 1.00 88.25 93 LEU A N 1
ATOM 711 C CA . LEU A 1 93 ? 7.453 6.013 -1.143 1.00 88.25 93 LEU A CA 1
ATOM 712 C C . LEU A 1 93 ? 8.729 5.175 -1.301 1.00 88.25 93 LEU A C 1
ATOM 714 O O . LEU A 1 93 ? 9.594 5.510 -2.105 1.00 88.25 93 LEU A O 1
ATOM 718 N N . THR A 1 94 ? 8.816 4.044 -0.597 1.00 86.69 94 THR A N 1
ATOM 719 C CA . THR A 1 94 ? 9.919 3.084 -0.751 1.00 86.69 94 THR A CA 1
ATOM 720 C C . THR A 1 94 ? 9.998 2.565 -2.187 1.00 86.69 94 THR A C 1
ATOM 722 O O . THR A 1 94 ? 11.075 2.547 -2.772 1.00 86.69 94 THR A O 1
ATOM 725 N N . GLN A 1 95 ? 8.867 2.204 -2.797 1.00 83.50 95 GLN A N 1
ATOM 726 C CA . GLN A 1 95 ? 8.819 1.753 -4.191 1.00 83.50 95 GLN A CA 1
ATOM 727 C C . GLN A 1 95 ? 9.213 2.851 -5.185 1.00 83.50 95 GLN A C 1
ATOM 729 O O . GLN A 1 95 ? 9.868 2.547 -6.180 1.00 83.50 95 GLN A O 1
ATOM 734 N N . LEU A 1 96 ? 8.862 4.110 -4.910 1.00 84.25 96 LEU A N 1
ATOM 735 C CA . LEU A 1 96 ? 9.311 5.255 -5.700 1.00 84.25 96 LEU A CA 1
ATOM 736 C C . LEU A 1 96 ? 10.835 5.419 -5.613 1.00 84.25 96 LEU A C 1
ATOM 738 O O . LEU A 1 96 ? 11.484 5.598 -6.633 1.00 84.25 96 LEU A O 1
ATOM 742 N N . PHE A 1 97 ? 11.425 5.277 -4.424 1.00 82.50 97 PHE A N 1
ATOM 743 C CA . PHE A 1 97 ? 12.883 5.317 -4.254 1.00 82.50 97 PHE A CA 1
ATOM 744 C C . PHE A 1 97 ? 13.607 4.150 -4.936 1.00 82.50 97 PHE A C 1
ATOM 746 O O . PHE A 1 97 ? 14.713 4.319 -5.445 1.00 82.50 97 PHE A O 1
ATOM 753 N N . LEU A 1 98 ? 12.998 2.964 -4.964 1.00 77.38 98 LEU A N 1
ATOM 754 C CA . LEU A 1 98 ? 13.554 1.802 -5.661 1.00 77.38 98 LEU A CA 1
ATOM 755 C C . LEU A 1 98 ? 13.445 1.885 -7.181 1.00 77.38 98 LEU A C 1
ATOM 757 O O . LEU A 1 98 ? 14.127 1.139 -7.884 1.00 77.38 98 LEU A O 1
ATOM 761 N N . ARG A 1 99 ? 12.609 2.783 -7.696 1.00 75.94 99 ARG A N 1
ATOM 762 C CA . ARG A 1 99 ? 12.433 3.015 -9.125 1.00 75.94 99 ARG A CA 1
ATOM 763 C C . ARG A 1 99 ? 12.944 4.406 -9.464 1.00 75.94 99 ARG A C 1
ATOM 765 O O . ARG A 1 99 ? 12.194 5.377 -9.451 1.00 75.94 99 ARG A O 1
ATOM 772 N N . ILE A 1 100 ? 14.246 4.500 -9.713 1.00 65.50 100 ILE A N 1
ATOM 773 C CA . ILE A 1 100 ? 14.894 5.770 -10.025 1.00 65.50 100 ILE A CA 1
ATOM 774 C C . ILE A 1 100 ? 14.585 6.181 -11.472 1.00 65.50 100 ILE A C 1
ATOM 776 O O . ILE A 1 100 ? 14.512 5.376 -12.396 1.00 65.50 100 ILE A O 1
ATOM 780 N N . TYR A 1 101 ? 14.386 7.480 -11.646 1.00 60.47 101 TYR A N 1
ATOM 781 C CA . TYR A 1 101 ? 14.300 8.163 -12.930 1.00 60.47 101 TYR A CA 1
ATOM 782 C C . TYR A 1 101 ? 15.471 7.804 -13.859 1.00 60.47 101 TYR A C 1
ATOM 784 O O . TYR A 1 101 ? 16.625 7.956 -13.461 1.00 60.47 101 TYR A O 1
ATOM 792 N N . SER A 1 102 ? 15.183 7.419 -15.106 1.00 56.66 102 SER A N 1
ATOM 793 C CA . SER A 1 102 ? 16.176 7.490 -16.181 1.00 56.66 102 SER A CA 1
ATOM 794 C C . SER A 1 102 ? 15.698 8.438 -17.269 1.00 56.66 102 SER A C 1
ATOM 796 O O . SER A 1 102 ? 14.557 8.365 -17.730 1.00 56.66 102 SER A O 1
ATOM 798 N N . SER A 1 103 ? 16.590 9.342 -17.658 1.00 49.97 103 SER A N 1
ATOM 799 C CA . SER A 1 103 ? 16.433 10.215 -18.811 1.00 49.97 103 SER A CA 1
ATOM 800 C C . SER A 1 103 ? 17.490 9.826 -19.815 1.00 49.97 103 SER A C 1
ATOM 802 O O . SER A 1 103 ? 18.639 10.238 -19.678 1.00 49.97 103 SER A O 1
ATOM 804 N N . GLU A 1 104 ? 17.082 9.084 -20.834 1.00 53.56 104 GLU A N 1
ATOM 805 C CA . GLU A 1 104 ? 17.796 9.111 -22.102 1.00 53.56 104 GLU A CA 1
ATOM 806 C C . GLU A 1 104 ? 16.890 8.626 -23.235 1.00 53.56 104 GLU A C 1
ATOM 808 O O . GLU A 1 104 ? 16.735 7.426 -23.453 1.00 53.56 104 GLU A O 1
ATOM 813 N N . SER A 1 105 ? 16.247 9.578 -23.921 1.00 44.28 105 SER A N 1
ATOM 814 C CA . SER A 1 105 ? 16.175 9.700 -25.391 1.00 44.28 105 SER A CA 1
ATOM 815 C C . SER A 1 105 ? 15.042 10.648 -25.800 1.00 44.28 105 SER A C 1
ATOM 817 O O . SER A 1 105 ? 13.938 10.594 -25.270 1.00 44.28 105 SER A O 1
ATOM 819 N N . GLU A 1 106 ? 15.338 11.530 -26.751 1.00 49.94 106 GLU A N 1
ATOM 820 C CA . GLU A 1 106 ? 14.585 12.739 -27.129 1.00 49.94 106 GLU A CA 1
ATOM 821 C C . GLU A 1 106 ? 13.208 12.488 -27.793 1.00 49.94 106 GLU A C 1
ATOM 823 O O . GLU A 1 106 ? 12.511 13.443 -28.125 1.00 49.94 106 GLU A O 1
ATOM 828 N N . GLU A 1 107 ? 12.766 11.231 -27.936 1.00 55.59 107 GLU A N 1
ATOM 829 C CA . GLU A 1 107 ? 11.479 10.882 -28.571 1.00 55.59 107 GLU A CA 1
ATOM 830 C C . GLU A 1 107 ? 10.551 9.987 -27.723 1.00 55.59 107 GLU A C 1
ATOM 832 O O . GLU A 1 107 ? 9.346 9.957 -27.974 1.00 55.59 107 GLU A O 1
ATOM 837 N N . ASP A 1 108 ? 11.050 9.350 -26.657 1.00 53.81 108 ASP A N 1
ATOM 838 C CA . ASP A 1 108 ? 10.261 8.473 -25.786 1.00 53.81 108 ASP A CA 1
ATOM 839 C C . ASP A 1 108 ? 10.248 9.031 -24.358 1.00 53.81 108 ASP A C 1
ATOM 841 O O . ASP A 1 108 ? 11.272 9.119 -23.687 1.00 53.81 108 ASP A O 1
ATOM 845 N N . GLY A 1 109 ? 9.073 9.464 -23.892 1.00 53.38 109 GLY A N 1
ATOM 846 C CA . GLY A 1 109 ? 8.907 10.136 -22.600 1.00 53.38 109 GLY A CA 1
ATOM 847 C C . GLY A 1 109 ? 9.493 9.394 -21.384 1.00 53.38 109 GLY A C 1
ATOM 848 O O . GLY A 1 109 ? 9.771 8.199 -21.414 1.00 53.38 109 GLY A O 1
ATOM 849 N N . ILE A 1 110 ? 9.621 10.125 -20.271 1.00 57.53 110 ILE A N 1
ATOM 850 C CA . ILE A 1 110 ? 10.234 9.664 -19.012 1.00 57.53 110 ILE A CA 1
ATOM 851 C C . ILE A 1 110 ? 9.681 8.297 -18.579 1.00 57.53 110 ILE A C 1
ATOM 853 O O . ILE A 1 110 ? 8.475 8.141 -18.361 1.00 57.53 110 ILE A O 1
ATOM 857 N N . PHE A 1 111 ? 10.573 7.322 -18.393 1.00 63.88 111 PHE A N 1
ATOM 858 C CA . PHE A 1 111 ? 10.243 5.996 -17.882 1.00 63.88 111 PHE A CA 1
ATOM 859 C C . PHE A 1 111 ? 10.866 5.763 -16.501 1.00 63.88 111 PHE A C 1
ATOM 861 O O . PHE A 1 111 ? 11.938 6.267 -16.168 1.00 63.88 111 PHE A O 1
ATOM 868 N N . LEU A 1 112 ? 10.149 5.008 -15.667 1.00 65.25 112 LEU A N 1
ATOM 869 C CA . LEU A 1 112 ? 10.653 4.559 -14.373 1.00 65.25 112 LEU A CA 1
ATOM 870 C C . LEU A 1 112 ? 11.633 3.411 -14.604 1.00 65.25 112 LEU A C 1
ATOM 872 O O . LEU A 1 112 ? 11.229 2.352 -15.087 1.00 65.25 112 LEU A O 1
ATOM 876 N N . VAL A 1 113 ? 12.894 3.615 -14.235 1.00 65.88 113 VAL A N 1
ATOM 877 C CA . VAL A 1 113 ? 13.927 2.578 -14.262 1.00 65.88 113 VAL A CA 1
ATOM 878 C C . VAL A 1 113 ? 14.133 2.039 -12.861 1.00 65.88 113 VAL A C 1
ATOM 880 O O . VAL A 1 113 ? 13.802 2.671 -11.864 1.00 65.88 113 VAL A O 1
ATOM 883 N N . ILE A 1 114 ? 14.606 0.808 -12.765 1.00 73.31 114 ILE A N 1
ATOM 884 C CA . ILE A 1 114 ? 14.913 0.187 -11.482 1.00 73.31 114 ILE A CA 1
ATOM 885 C C . ILE A 1 114 ? 16.264 0.714 -11.001 1.00 73.31 114 ILE A C 1
ATOM 887 O O . ILE A 1 114 ? 17.210 0.806 -11.774 1.00 73.31 114 ILE A O 1
ATOM 891 N N . SER A 1 115 ? 16.352 1.090 -9.726 1.00 74.50 115 SER A N 1
ATOM 892 C CA . SER A 1 115 ? 17.595 1.596 -9.146 1.00 74.50 115 SER A CA 1
ATOM 893 C C . SER A 1 115 ? 18.695 0.533 -9.131 1.00 74.50 115 SER A C 1
ATOM 895 O O . SER A 1 115 ? 18.416 -0.644 -8.904 1.00 74.50 115 SER A O 1
ATOM 897 N N . GLU A 1 116 ? 19.963 0.939 -9.252 1.00 73.69 116 GLU A N 1
ATOM 898 C CA . GLU A 1 116 ? 21.110 0.026 -9.080 1.00 73.69 116 GLU A CA 1
ATOM 899 C C . GLU A 1 116 ? 21.098 -0.668 -7.704 1.00 73.69 116 GLU A C 1
ATOM 901 O O . GLU A 1 116 ? 21.477 -1.832 -7.557 1.00 73.69 116 GLU A O 1
ATOM 906 N N . PHE A 1 117 ? 20.566 0.021 -6.687 1.00 69.75 117 PHE A N 1
ATOM 907 C CA . PHE A 1 117 ? 20.349 -0.547 -5.357 1.00 69.75 117 PHE A CA 1
ATOM 908 C C . PHE A 1 117 ? 19.384 -1.743 -5.381 1.00 69.75 117 PHE A C 1
ATOM 910 O O . PHE A 1 117 ? 19.581 -2.715 -4.656 1.00 69.75 117 PHE A O 1
ATOM 917 N N . SER A 1 118 ? 18.364 -1.697 -6.241 1.00 72.00 118 SER A N 1
ATOM 918 C CA . SER A 1 118 ? 17.411 -2.794 -6.421 1.00 72.00 118 SER A CA 1
ATOM 919 C C . SER A 1 118 ? 17.980 -3.957 -7.231 1.00 72.00 118 SER A C 1
ATOM 921 O O . SER A 1 118 ? 17.498 -5.066 -7.055 1.00 72.00 118 SER A O 1
ATOM 923 N N . LEU A 1 119 ? 18.980 -3.735 -8.091 1.00 70.56 119 LEU A N 1
ATOM 924 C CA . LEU A 1 119 ? 19.665 -4.785 -8.868 1.00 70.56 119 LEU A CA 1
ATOM 925 C C . LEU A 1 119 ? 20.576 -5.666 -8.005 1.00 70.56 119 LEU A C 1
ATOM 927 O O . LEU A 1 119 ? 20.865 -6.810 -8.356 1.00 70.56 119 LEU A O 1
ATOM 931 N N . THR A 1 120 ? 21.055 -5.132 -6.884 1.00 67.94 120 THR A N 1
ATOM 932 C CA . THR A 1 120 ? 21.973 -5.853 -6.002 1.00 67.94 120 THR A CA 1
ATOM 933 C C . THR A 1 120 ? 21.249 -7.034 -5.338 1.00 67.94 120 THR A C 1
ATOM 935 O O . THR A 1 120 ? 20.107 -6.907 -4.898 1.00 67.94 120 THR A O 1
ATOM 938 N N . ASN A 1 121 ? 21.919 -8.188 -5.227 1.00 73.12 121 ASN A N 1
ATOM 939 C CA . ASN A 1 121 ? 21.374 -9.429 -4.653 1.00 73.12 121 ASN A CA 1
ATOM 940 C C . ASN A 1 121 ? 20.141 -9.993 -5.395 1.00 73.12 121 ASN A C 1
ATOM 942 O O . ASN A 1 121 ? 19.119 -10.237 -4.756 1.00 73.12 121 ASN A O 1
ATOM 946 N N . ASN A 1 122 ? 20.214 -10.231 -6.711 1.00 74.06 122 ASN A N 1
ATOM 947 C CA . ASN A 1 122 ? 19.152 -10.924 -7.470 1.00 74.06 122 ASN A CA 1
ATOM 948 C C . ASN A 1 122 ? 17.750 -10.307 -7.268 1.00 74.06 122 ASN A C 1
ATOM 950 O O . ASN A 1 122 ? 16.775 -10.988 -6.936 1.00 74.06 122 ASN A O 1
ATOM 954 N N . CYS A 1 123 ? 17.678 -8.972 -7.333 1.00 78.81 123 CYS A N 1
ATOM 955 C CA . CYS A 1 123 ? 16.440 -8.204 -7.182 1.00 78.81 123 CYS A CA 1
ATOM 956 C C . CYS A 1 123 ? 15.668 -8.456 -5.870 1.00 78.81 123 CYS A C 1
ATOM 958 O O . CYS A 1 123 ? 14.486 -8.116 -5.749 1.00 78.81 123 CYS A O 1
ATOM 960 N N . LEU A 1 124 ? 16.323 -9.031 -4.855 1.00 79.50 124 LEU A N 1
ATOM 961 C CA . LEU A 1 124 ? 15.696 -9.487 -3.616 1.00 79.50 124 LEU A CA 1
ATOM 962 C C . LEU A 1 124 ? 15.051 -8.334 -2.846 1.00 79.50 124 LEU A C 1
ATOM 964 O O . LEU A 1 124 ? 13.966 -8.506 -2.294 1.00 79.50 124 LEU A O 1
ATOM 968 N N . PHE A 1 125 ? 15.662 -7.145 -2.842 1.00 81.62 125 PHE A N 1
ATOM 969 C CA . PHE A 1 125 ? 15.083 -5.981 -2.167 1.00 81.62 125 PHE A CA 1
ATOM 970 C C . PHE A 1 125 ? 13.755 -5.552 -2.805 1.00 81.62 125 PHE A C 1
ATOM 972 O O . PHE A 1 125 ? 12.789 -5.271 -2.095 1.00 81.62 125 PHE A O 1
ATOM 979 N N . LEU A 1 126 ? 13.678 -5.570 -4.140 1.00 78.38 126 LEU A N 1
ATOM 980 C CA . LEU A 1 126 ? 12.452 -5.278 -4.880 1.00 78.38 126 LEU A CA 1
ATOM 981 C C . LEU A 1 126 ? 11.370 -6.331 -4.588 1.00 78.38 126 LEU A C 1
ATOM 983 O O . LEU A 1 126 ? 10.230 -5.966 -4.303 1.00 78.38 126 LEU A O 1
ATOM 987 N N . ARG A 1 127 ? 11.741 -7.621 -4.567 1.00 83.31 127 ARG A N 1
ATOM 988 C CA . ARG A 1 127 ? 10.847 -8.738 -4.205 1.00 83.31 127 ARG A CA 1
ATOM 989 C C . ARG A 1 127 ? 10.276 -8.575 -2.800 1.00 83.31 127 ARG A C 1
ATOM 991 O O . ARG A 1 127 ? 9.060 -8.598 -2.622 1.00 83.31 127 ARG A O 1
ATOM 998 N N . ILE A 1 128 ? 11.143 -8.366 -1.807 1.00 83.44 128 ILE A N 1
ATOM 999 C CA . ILE A 1 128 ? 10.730 -8.185 -0.411 1.00 83.44 128 ILE A CA 1
ATOM 1000 C C . ILE A 1 128 ? 9.859 -6.941 -0.271 1.00 83.44 128 ILE A C 1
ATOM 1002 O O . ILE A 1 128 ? 8.823 -7.016 0.379 1.00 83.44 128 ILE A O 1
ATOM 1006 N N . SER A 1 129 ? 10.231 -5.816 -0.887 1.00 84.75 129 SER A N 1
ATOM 1007 C CA . SER A 1 129 ? 9.450 -4.578 -0.809 1.00 84.75 129 SER A CA 1
ATOM 1008 C C . SER A 1 129 ? 8.038 -4.752 -1.385 1.00 84.75 129 SER A C 1
ATOM 1010 O O . SER A 1 129 ? 7.061 -4.332 -0.761 1.00 84.75 129 SER A O 1
ATOM 1012 N N . LEU A 1 130 ? 7.902 -5.439 -2.526 1.00 83.44 130 LEU A N 1
ATOM 1013 C CA . LEU A 1 130 ? 6.608 -5.740 -3.145 1.00 83.44 130 LEU A CA 1
ATOM 1014 C C . LEU A 1 130 ? 5.761 -6.677 -2.281 1.00 83.44 130 LEU A C 1
ATOM 1016 O O . LEU A 1 130 ? 4.629 -6.329 -1.933 1.00 83.44 130 LEU A O 1
ATOM 1020 N N . VAL A 1 131 ? 6.320 -7.813 -1.857 1.00 86.06 131 VAL A N 1
ATOM 1021 C CA . VAL A 1 131 ? 5.607 -8.796 -1.026 1.00 86.06 131 VAL A CA 1
ATOM 1022 C C . VAL A 1 131 ? 5.227 -8.200 0.332 1.00 86.06 131 VAL A C 1
ATOM 1024 O O . VAL A 1 131 ? 4.089 -8.364 0.773 1.00 86.06 131 VAL A O 1
ATOM 1027 N N . ALA A 1 132 ? 6.128 -7.453 0.976 1.00 84.69 132 ALA A N 1
ATOM 1028 C CA . ALA A 1 132 ? 5.857 -6.783 2.246 1.00 84.69 132 ALA A CA 1
ATOM 1029 C C . ALA A 1 132 ? 4.763 -5.713 2.108 1.00 84.69 132 ALA A C 1
ATOM 1031 O O . ALA A 1 132 ? 3.901 -5.619 2.982 1.00 84.69 132 ALA A O 1
ATOM 1032 N N . SER A 1 133 ? 4.743 -4.955 1.002 1.00 84.56 133 SER A N 1
ATOM 1033 C CA . SER A 1 133 ? 3.683 -3.971 0.734 1.00 84.56 133 SER A CA 1
ATOM 1034 C C . SER A 1 133 ? 2.300 -4.617 0.592 1.00 84.56 133 SER A C 1
ATOM 1036 O O . SER A 1 133 ? 1.322 -4.094 1.120 1.00 84.56 133 SER A O 1
ATOM 1038 N N . GLY A 1 134 ? 2.212 -5.778 -0.068 1.00 83.69 134 GLY A N 1
ATOM 1039 C CA . GLY A 1 134 ? 0.953 -6.504 -0.244 1.00 83.69 134 GLY A CA 1
ATOM 1040 C C . GLY A 1 134 ? 0.492 -7.205 1.036 1.00 83.69 134 GLY A C 1
ATOM 1041 O O . GLY A 1 134 ? -0.633 -7.003 1.493 1.00 83.69 134 GLY A O 1
ATOM 1042 N N . LEU A 1 135 ? 1.363 -8.006 1.652 1.00 81.62 135 LEU A N 1
ATOM 1043 C CA . LEU A 1 135 ? 1.006 -8.813 2.820 1.00 81.62 135 LEU A CA 1
ATOM 1044 C C . LEU A 1 135 ? 0.853 -7.964 4.090 1.00 81.62 135 LEU A C 1
ATOM 1046 O O . LEU A 1 135 ? -0.165 -8.053 4.777 1.00 81.62 135 LEU A O 1
ATOM 1050 N N . GLY A 1 136 ? 1.862 -7.148 4.400 1.00 76.62 136 GLY A N 1
ATOM 1051 C CA . GLY A 1 136 ? 1.976 -6.452 5.682 1.00 76.62 136 GLY A CA 1
ATOM 1052 C C . GLY A 1 136 ? 1.053 -5.245 5.818 1.00 76.62 136 GLY A C 1
ATOM 1053 O O . GLY A 1 136 ? 0.544 -4.991 6.906 1.00 76.62 136 GLY A O 1
ATOM 1054 N N . PHE A 1 137 ? 0.803 -4.525 4.723 1.00 78.25 137 PHE A N 1
ATOM 1055 C CA . PHE A 1 137 ? 0.065 -3.259 4.769 1.00 78.25 137 PHE A CA 1
ATOM 1056 C C . PHE A 1 137 ? -1.305 -3.292 4.087 1.00 78.25 137 PHE A C 1
ATOM 1058 O O . PHE A 1 137 ? -2.083 -2.374 4.313 1.00 78.25 137 PHE A O 1
ATOM 1065 N N . LYS A 1 138 ? -1.650 -4.347 3.331 1.00 82.38 138 LYS A N 1
ATOM 1066 C CA . LYS A 1 138 ? -2.992 -4.502 2.730 1.00 82.38 138 LYS A CA 1
ATOM 1067 C C . LYS A 1 138 ? -3.739 -5.727 3.243 1.00 82.38 138 LYS A C 1
ATOM 1069 O O . LYS A 1 138 ? -4.841 -5.594 3.772 1.00 82.38 138 LYS A O 1
ATOM 1074 N N . ILE A 1 139 ? -3.141 -6.919 3.162 1.00 81.06 139 ILE A N 1
ATOM 1075 C CA . ILE A 1 139 ? -3.817 -8.152 3.602 1.00 81.06 139 ILE A CA 1
ATOM 1076 C C . ILE A 1 139 ? -3.980 -8.199 5.125 1.00 81.06 139 ILE A C 1
ATOM 1078 O O . ILE A 1 139 ? -5.080 -8.471 5.602 1.00 81.06 139 ILE A O 1
ATOM 1082 N N . ALA A 1 140 ? -2.932 -7.900 5.897 1.00 81.81 140 ALA A N 1
ATOM 1083 C CA . ALA A 1 140 ? -3.021 -7.877 7.358 1.00 81.81 140 ALA A CA 1
ATOM 1084 C C . ALA A 1 140 ? -4.116 -6.922 7.892 1.00 81.81 140 ALA A C 1
ATOM 1086 O O . ALA A 1 140 ? -4.936 -7.375 8.698 1.00 81.81 140 ALA A O 1
ATOM 1087 N N . PRO A 1 141 ? -4.225 -5.655 7.432 1.00 79.31 141 PRO A N 1
ATOM 1088 C CA . PRO A 1 141 ? -5.349 -4.806 7.817 1.00 79.31 141 PRO A CA 1
ATOM 1089 C C . PRO A 1 141 ? -6.697 -5.326 7.331 1.00 79.31 141 PRO A C 1
ATOM 1091 O O . PRO A 1 141 ? -7.660 -5.230 8.082 1.00 79.31 141 PRO A O 1
ATOM 1094 N N . CYS A 1 142 ? -6.792 -5.925 6.139 1.00 79.56 142 CYS A N 1
ATOM 1095 C CA . CYS A 1 142 ? -8.046 -6.539 5.688 1.00 79.56 142 CYS A CA 1
ATOM 1096 C C . CYS A 1 142 ? -8.516 -7.642 6.648 1.00 79.56 142 CYS A C 1
ATOM 1098 O O . CYS A 1 142 ? -9.686 -7.667 7.025 1.00 79.56 142 CYS A O 1
ATOM 1100 N N . VAL A 1 143 ? -7.613 -8.521 7.095 1.00 81.94 143 VAL A N 1
ATOM 1101 C CA . VAL A 1 143 ? -7.937 -9.578 8.068 1.00 81.94 143 VAL A CA 1
ATOM 1102 C C . VAL A 1 143 ? -8.349 -8.974 9.410 1.00 81.94 143 VAL A C 1
ATOM 1104 O O . VAL A 1 143 ? -9.381 -9.360 9.959 1.00 81.94 143 VAL A O 1
ATOM 1107 N N . LEU A 1 144 ? -7.595 -7.990 9.914 1.00 80.00 144 LEU A N 1
ATOM 1108 C CA . LEU A 1 144 ? -7.931 -7.291 11.157 1.00 80.00 144 LEU A CA 1
ATOM 1109 C C . LEU A 1 144 ? -9.319 -6.636 11.070 1.00 80.00 144 LEU A C 1
ATOM 1111 O O . LEU A 1 144 ? -10.102 -6.717 12.012 1.00 80.00 144 LEU A O 1
ATOM 1115 N N . MET A 1 145 ? -9.653 -6.048 9.923 1.00 76.75 145 MET A N 1
ATOM 1116 C CA . MET A 1 145 ? -10.940 -5.397 9.693 1.00 76.75 145 MET A CA 1
ATOM 1117 C C . MET A 1 145 ? -12.111 -6.354 9.569 1.00 76.75 145 MET A C 1
ATOM 1119 O O . MET A 1 145 ? -13.186 -6.053 10.086 1.00 76.75 145 MET A O 1
ATOM 1123 N N . ILE A 1 146 ? -11.916 -7.522 8.957 1.00 79.94 146 ILE A N 1
ATOM 1124 C CA . ILE A 1 146 ? -12.930 -8.581 8.962 1.00 79.94 146 ILE A CA 1
ATOM 1125 C C . ILE A 1 146 ? -13.217 -9.006 10.405 1.00 79.94 146 ILE A C 1
ATOM 1127 O O . ILE A 1 146 ? -14.380 -9.074 10.804 1.00 79.94 146 ILE A O 1
ATOM 1131 N N . ILE A 1 147 ? -12.170 -9.234 11.205 1.00 83.19 147 ILE A N 1
ATOM 1132 C CA . ILE A 1 147 ? -12.307 -9.637 12.610 1.00 83.19 147 ILE A CA 1
ATOM 1133 C C . ILE A 1 147 ? -13.075 -8.575 13.404 1.00 83.19 147 ILE A C 1
ATOM 1135 O O . ILE A 1 147 ? -14.009 -8.911 14.134 1.00 83.19 147 ILE A O 1
ATOM 1139 N N . LEU A 1 148 ? -12.727 -7.296 13.241 1.00 75.38 148 LEU A N 1
ATOM 1140 C CA . LEU A 1 148 ? -13.432 -6.194 13.897 1.00 75.38 148 LEU A CA 1
ATOM 1141 C C . LEU A 1 148 ? -14.890 -6.086 13.438 1.00 75.38 148 LEU A C 1
ATOM 1143 O O . LEU A 1 148 ? -15.772 -5.925 14.278 1.00 75.38 148 LEU A O 1
ATOM 1147 N N . SER A 1 149 ? -15.173 -6.236 12.141 1.00 74.81 149 SER A N 1
ATOM 1148 C CA . SER A 1 149 ? -16.548 -6.190 11.632 1.00 74.81 149 SER A CA 1
ATOM 1149 C C . SER A 1 149 ? -17.409 -7.321 12.193 1.00 74.81 149 SER A C 1
ATOM 1151 O O . SER A 1 149 ? -18.562 -7.073 12.535 1.00 74.81 149 SER A O 1
ATOM 1153 N N . VAL A 1 150 ? -16.880 -8.544 12.296 1.00 78.69 150 VAL A N 1
ATOM 1154 C CA . VAL A 1 150 ? -17.607 -9.677 12.892 1.00 78.69 150 VAL A CA 1
ATOM 1155 C C . VAL A 1 150 ? -17.802 -9.457 14.393 1.00 78.69 150 VAL A C 1
ATOM 1157 O O . VAL A 1 150 ? -18.904 -9.645 14.897 1.00 78.69 150 VAL A O 1
ATOM 1160 N N . SER A 1 151 ? -16.771 -8.976 15.095 1.00 78.31 151 SER A N 1
ATOM 1161 C CA . SER A 1 151 ? -16.838 -8.712 16.539 1.00 78.31 151 SER A CA 1
ATOM 1162 C C . SER A 1 151 ? -17.876 -7.639 16.890 1.00 78.31 151 SER A C 1
ATOM 1164 O O . SER A 1 151 ? -18.577 -7.765 17.891 1.00 78.31 151 SER A O 1
ATOM 1166 N N . LEU A 1 152 ? -18.012 -6.600 16.056 1.00 69.31 152 LEU A N 1
ATOM 1167 C CA . LEU A 1 152 ? -19.031 -5.559 16.222 1.00 69.31 152 LEU A CA 1
ATOM 1168 C C . LEU A 1 152 ? -20.451 -6.094 15.993 1.00 69.31 152 LEU A C 1
ATOM 1170 O O . LEU A 1 152 ? -21.351 -5.763 16.763 1.00 69.31 152 LEU A O 1
ATOM 1174 N N . LEU A 1 153 ? -20.654 -6.938 14.975 1.00 68.06 153 LEU A N 1
ATOM 1175 C CA . LEU A 1 153 ? -21.951 -7.583 14.732 1.00 68.06 153 LEU A CA 1
ATOM 1176 C C . LEU A 1 153 ? -22.356 -8.501 15.894 1.00 68.06 153 LEU A C 1
ATOM 1178 O O . LEU A 1 153 ? -23.522 -8.517 16.293 1.00 68.06 153 LEU A O 1
ATOM 1182 N N . ASP A 1 154 ? -21.394 -9.221 16.469 1.00 73.12 154 ASP A N 1
ATOM 1183 C CA . ASP A 1 154 ? -21.622 -10.073 17.636 1.00 73.12 154 ASP A CA 1
ATOM 1184 C C . ASP A 1 154 ? -21.980 -9.267 18.889 1.00 73.12 154 ASP A C 1
ATOM 1186 O O . ASP A 1 154 ? -22.907 -9.639 19.610 1.00 73.12 154 ASP A O 1
ATOM 1190 N N . GLU A 1 155 ? -21.301 -8.146 19.146 1.00 70.06 155 GLU A N 1
ATOM 1191 C CA . GLU A 1 155 ? -21.617 -7.267 20.280 1.00 70.06 155 GLU A CA 1
ATOM 1192 C C . GLU A 1 155 ? -23.023 -6.661 20.143 1.00 70.06 155 GLU A C 1
ATOM 1194 O O . GLU A 1 155 ? -23.798 -6.637 21.102 1.00 70.06 155 GLU A O 1
ATOM 1199 N N . MET A 1 156 ? -23.405 -6.263 18.926 1.00 62.34 156 MET A N 1
ATOM 1200 C CA . MET A 1 156 ? -24.760 -5.794 18.627 1.00 62.34 156 MET A CA 1
ATOM 1201 C C . MET A 1 156 ? -25.818 -6.888 18.845 1.00 62.34 156 MET A C 1
ATOM 1203 O O . MET A 1 156 ? -26.891 -6.614 19.390 1.00 62.34 156 MET A O 1
ATOM 1207 N N . ASN A 1 157 ? -25.524 -8.138 18.473 1.00 65.19 157 ASN A N 1
ATOM 1208 C CA . ASN A 1 157 ? -26.428 -9.268 18.704 1.00 65.19 157 ASN A CA 1
ATOM 1209 C C . ASN A 1 157 ? -26.555 -9.618 20.195 1.00 65.19 157 ASN A C 1
ATOM 1211 O O . ASN A 1 157 ? -27.660 -9.906 20.661 1.00 65.19 157 ASN A O 1
ATOM 1215 N N . LYS A 1 158 ? -25.465 -9.537 20.970 1.00 69.44 158 LYS A N 1
ATOM 1216 C CA . LYS A 1 158 ? -25.490 -9.727 22.432 1.00 69.44 158 LYS A CA 1
ATOM 1217 C C . LYS A 1 158 ? -26.274 -8.620 23.141 1.00 69.44 158 LYS A C 1
ATOM 1219 O O . LYS A 1 158 ? -27.068 -8.915 24.036 1.00 69.44 158 LYS A O 1
ATOM 1224 N N . GLY A 1 159 ? -26.112 -7.367 22.709 1.00 56.38 159 GLY A N 1
ATOM 1225 C CA . GLY A 1 159 ? -26.856 -6.217 23.232 1.00 56.38 159 GLY A CA 1
ATOM 1226 C C . GLY A 1 159 ? -28.372 -6.356 23.053 1.00 56.38 159 GLY A C 1
ATOM 1227 O O . GLY A 1 159 ? -29.128 -6.133 24.000 1.00 56.38 159 GLY A O 1
ATOM 1228 N N . LYS A 1 160 ? -28.818 -6.840 21.885 1.00 56.78 160 LYS A N 1
ATOM 1229 C CA . LYS A 1 160 ? -30.241 -7.088 21.588 1.00 56.78 160 LYS A CA 1
ATOM 1230 C C . LYS A 1 160 ? -30.900 -8.134 22.490 1.00 56.78 160 LYS A C 1
ATOM 1232 O O . LYS A 1 160 ? -32.057 -7.957 22.862 1.00 56.78 160 LYS A O 1
ATOM 1237 N N . ILE A 1 161 ? -30.186 -9.198 22.865 1.00 56.62 161 ILE A N 1
ATOM 1238 C CA . ILE A 1 161 ? -30.723 -10.262 23.736 1.00 56.62 161 ILE A CA 1
ATOM 1239 C C . ILE A 1 161 ? -30.888 -9.759 25.182 1.00 56.62 161 ILE A C 1
ATOM 1241 O O . ILE A 1 161 ? -31.858 -10.104 25.852 1.00 56.62 161 ILE A O 1
ATOM 1245 N N . SER A 1 162 ? -29.981 -8.895 25.649 1.00 55.00 162 SER A N 1
ATOM 1246 C CA . SER A 1 162 ? -30.025 -8.301 26.995 1.00 55.00 162 SER A CA 1
ATOM 1247 C C . SER A 1 162 ? -31.087 -7.190 27.132 1.00 55.00 162 SER A C 1
ATOM 1249 O O . SER A 1 162 ? -31.665 -6.994 28.203 1.00 55.00 162 SER A O 1
ATOM 1251 N N . SER A 1 163 ? -31.397 -6.486 26.036 1.00 52.91 163 SER A N 1
ATOM 1252 C CA . SER A 1 163 ? -32.289 -5.312 26.020 1.00 52.91 163 SER A CA 1
ATOM 1253 C C . SER A 1 163 ? -33.791 -5.643 26.101 1.00 52.91 163 SER A C 1
ATOM 1255 O O . SER A 1 163 ? -34.601 -4.781 26.436 1.00 52.91 163 SER A O 1
ATOM 1257 N N . HIS A 1 164 ? -34.202 -6.901 25.895 1.00 53.16 164 HIS A N 1
ATOM 1258 C CA . HIS A 1 164 ? -35.628 -7.266 25.897 1.00 53.16 164 HIS A CA 1
ATOM 1259 C C . HIS A 1 164 ? -36.316 -7.166 27.281 1.00 53.16 164 HIS A C 1
ATOM 1261 O O . HIS A 1 164 ? -37.540 -7.202 27.356 1.00 53.16 164 HIS A O 1
ATOM 1267 N N . ASN A 1 165 ? -35.556 -6.979 28.371 1.00 54.19 165 ASN A N 1
ATOM 1268 C CA . ASN A 1 165 ? -36.079 -6.953 29.745 1.00 54.19 165 ASN A CA 1
ATOM 1269 C C . ASN A 1 165 ? -36.163 -5.561 30.413 1.00 54.19 165 ASN A C 1
ATOM 1271 O O . ASN A 1 165 ? -36.607 -5.495 31.557 1.00 54.19 165 ASN A O 1
ATOM 1275 N N . THR A 1 166 ? -35.743 -4.441 29.796 1.00 51.84 166 THR A N 1
ATOM 1276 C CA . THR A 1 166 ? -35.738 -3.124 30.490 1.00 51.84 166 THR A CA 1
ATOM 1277 C C . THR A 1 166 ? -36.320 -1.969 29.660 1.00 51.84 166 THR A C 1
ATOM 1279 O O . THR A 1 166 ? -35.795 -1.595 28.622 1.00 51.84 166 THR A O 1
ATOM 1282 N N . THR A 1 167 ? -37.391 -1.395 30.211 1.00 50.22 167 THR A N 1
ATOM 1283 C CA . THR A 1 167 ? -38.192 -0.202 29.869 1.00 50.22 167 THR A CA 1
ATOM 1284 C C . THR A 1 167 ? -37.670 0.835 28.849 1.00 50.22 167 THR A C 1
ATOM 1286 O O . THR A 1 167 ? -36.579 1.399 28.945 1.00 50.22 167 THR A O 1
ATOM 1289 N N . ASN A 1 168 ? -38.592 1.140 27.923 1.00 61.72 168 ASN A N 1
ATOM 1290 C CA . ASN A 1 168 ? -38.505 1.913 26.680 1.00 61.72 168 ASN A CA 1
ATOM 1291 C C . ASN A 1 168 ? -38.688 3.435 26.855 1.00 61.72 168 ASN A C 1
ATOM 1293 O O . ASN A 1 168 ? -39.732 3.869 27.333 1.00 61.72 168 ASN A O 1
ATOM 1297 N N . ASN A 1 169 ? -37.706 4.233 26.414 1.00 56.56 169 ASN A N 1
ATOM 1298 C CA . ASN A 1 169 ? -37.886 5.361 25.469 1.00 56.56 169 ASN A CA 1
ATOM 1299 C C . ASN A 1 169 ? -36.585 6.164 25.284 1.00 56.56 169 ASN A C 1
ATOM 1301 O O . ASN A 1 169 ? -36.267 6.556 24.171 1.00 56.56 169 ASN A O 1
ATOM 1305 N N . SER A 1 170 ? -35.794 6.379 26.343 1.00 55.97 170 SER A N 1
ATOM 1306 C CA . SER A 1 170 ? -34.556 7.184 26.262 1.00 55.97 170 SER A CA 1
ATOM 1307 C C . SER A 1 170 ? -33.314 6.396 25.820 1.00 55.97 170 SER A C 1
ATOM 1309 O O . SER A 1 170 ? -32.323 6.991 25.391 1.00 55.97 170 SER A O 1
ATOM 1311 N N . ARG A 1 171 ? -33.357 5.060 25.927 1.00 54.31 171 ARG A N 1
ATOM 1312 C CA . ARG A 1 171 ? -32.304 4.146 25.450 1.00 54.31 171 ARG A CA 1
ATOM 1313 C C . ARG A 1 171 ? -32.321 3.979 23.928 1.00 54.31 171 ARG A C 1
ATOM 1315 O O . ARG A 1 171 ? -31.250 4.048 23.334 1.00 54.31 171 ARG A O 1
ATOM 1322 N N . ASN A 1 172 ? -33.505 3.885 23.318 1.00 55.22 172 ASN A N 1
ATOM 1323 C CA . ASN A 1 172 ? -33.660 3.665 21.874 1.00 55.22 172 ASN A CA 1
ATOM 1324 C C . ASN A 1 172 ? -32.987 4.775 21.042 1.00 55.22 172 ASN A C 1
ATOM 1326 O O . ASN A 1 172 ? -32.191 4.471 20.164 1.00 55.22 172 ASN A O 1
ATOM 1330 N N . ASP A 1 173 ? -33.148 6.053 21.410 1.00 56.12 173 ASP A N 1
ATOM 1331 C CA . ASP A 1 173 ? -32.514 7.181 20.695 1.00 56.12 173 ASP A CA 1
ATOM 1332 C C . ASP A 1 173 ? -30.970 7.185 20.748 1.00 56.12 173 ASP A C 1
ATOM 1334 O O . ASP A 1 173 ? -30.303 7.687 19.835 1.00 56.12 173 ASP A O 1
ATOM 1338 N N . LYS A 1 174 ? -30.369 6.677 21.836 1.00 53.69 174 LYS A N 1
ATOM 1339 C CA . LYS A 1 174 ? -28.903 6.556 21.958 1.00 53.69 174 LYS A CA 1
ATOM 1340 C C . LYS A 1 174 ? -28.386 5.322 21.228 1.00 53.69 174 LYS A C 1
ATOM 1342 O O . LYS A 1 174 ? -27.329 5.411 20.609 1.00 53.69 174 LYS A O 1
ATOM 1347 N N . GLU A 1 175 ? -29.120 4.217 21.295 1.00 55.16 175 GLU A N 1
ATOM 1348 C CA . GLU A 1 175 ? -28.800 2.961 20.614 1.00 55.16 175 GLU A CA 1
ATOM 1349 C C . GLU A 1 175 ? -28.878 3.136 19.089 1.00 55.16 175 GLU A C 1
ATOM 1351 O O . GLU A 1 175 ? -27.912 2.822 18.399 1.00 55.16 175 GLU A O 1
ATOM 1356 N N . ASP A 1 176 ? -29.914 3.805 18.576 1.00 57.62 176 ASP A N 1
ATOM 1357 C CA . ASP A 1 176 ? -30.076 4.114 17.149 1.00 57.62 176 ASP A CA 1
ATOM 1358 C C . ASP A 1 176 ? -28.972 5.045 16.611 1.00 57.62 176 ASP A C 1
ATOM 1360 O O . ASP A 1 176 ? -28.504 4.892 15.477 1.00 57.62 176 ASP A O 1
ATOM 1364 N N . LYS A 1 177 ? -28.498 6.005 17.423 1.00 56.31 177 LYS A N 1
ATOM 1365 C CA . LYS A 1 177 ? -27.368 6.882 17.055 1.00 56.31 177 LYS A CA 1
ATOM 1366 C C . LYS A 1 177 ? -26.033 6.135 17.015 1.00 56.31 177 LYS A C 1
ATOM 1368 O O . LYS A 1 177 ? -25.226 6.397 16.119 1.00 56.31 177 LYS A O 1
ATOM 1373 N N . LEU A 1 178 ? -25.791 5.232 17.965 1.00 55.72 178 LEU A N 1
ATOM 1374 C CA . LEU A 1 178 ? -24.575 4.412 18.023 1.00 55.72 178 LEU A CA 1
ATOM 1375 C C . LEU A 1 178 ? -24.556 3.381 16.884 1.00 55.72 178 LEU A C 1
ATOM 1377 O O . LEU A 1 178 ? -23.536 3.222 16.212 1.00 55.72 178 LEU A O 1
ATOM 1381 N N . ASP A 1 179 ? -25.709 2.783 16.592 1.00 60.75 179 ASP A N 1
ATOM 1382 C CA . ASP A 1 179 ? -25.916 1.826 15.508 1.00 60.75 179 ASP A CA 1
ATOM 1383 C C . ASP A 1 179 ? -25.757 2.474 14.119 1.00 60.75 179 ASP A C 1
ATOM 1385 O O . ASP A 1 179 ? -25.137 1.909 13.217 1.00 60.75 179 ASP A O 1
ATOM 1389 N N . ARG A 1 180 ? -26.210 3.724 13.942 1.00 68.06 180 ARG A N 1
ATOM 1390 C CA . ARG A 1 180 ? -25.989 4.483 12.697 1.00 68.06 180 ARG A CA 1
ATOM 1391 C C . ARG A 1 180 ? -24.508 4.790 12.443 1.00 68.06 180 ARG A C 1
ATOM 1393 O O . ARG A 1 180 ? -24.066 4.710 11.298 1.00 68.06 180 ARG A O 1
ATOM 1400 N N . SER A 1 181 ? -23.749 5.133 13.486 1.00 69.88 181 SER A N 1
ATOM 1401 C CA . SER A 1 181 ? -22.303 5.393 13.383 1.00 69.88 181 SER A CA 1
ATOM 1402 C C . SER A 1 181 ? -21.515 4.107 13.094 1.00 69.88 181 SER A C 1
ATOM 1404 O O . SER A 1 181 ? -20.643 4.098 12.226 1.00 69.88 181 SER A O 1
ATOM 1406 N N . SER A 1 182 ? -21.889 2.996 13.741 1.00 71.38 182 SER A N 1
ATOM 1407 C CA . SER A 1 182 ? -21.310 1.665 13.505 1.00 71.38 182 SER A CA 1
ATOM 1408 C C . SER A 1 182 ? -21.547 1.183 12.070 1.00 71.38 182 SER A C 1
ATOM 1410 O O . SER A 1 182 ? -20.604 0.799 11.376 1.00 71.38 182 SER A O 1
ATOM 1412 N N . ARG A 1 183 ? -22.786 1.307 11.572 1.00 72.12 183 ARG A N 1
ATOM 1413 C CA . ARG A 1 183 ? -23.143 0.947 10.191 1.00 72.12 183 ARG A CA 1
ATOM 1414 C C . ARG A 1 183 ? -22.382 1.763 9.150 1.00 72.12 183 ARG 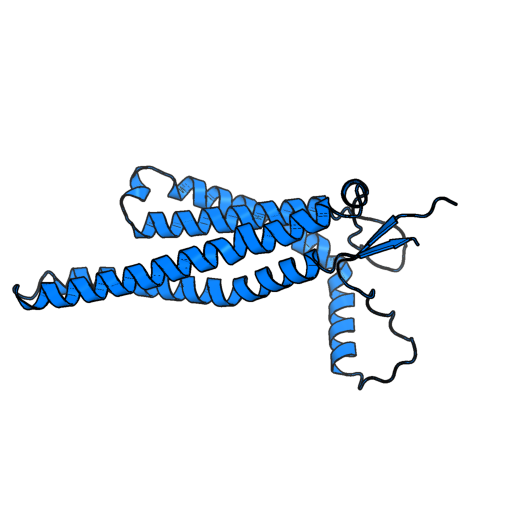A C 1
ATOM 1416 O O . ARG A 1 183 ? -21.954 1.205 8.144 1.00 72.12 183 ARG A O 1
ATOM 1423 N N . PHE A 1 184 ? -22.179 3.061 9.386 1.00 78.88 184 PHE A N 1
ATOM 1424 C CA . PHE A 1 184 ? -21.366 3.887 8.490 1.00 78.88 184 PHE A CA 1
ATOM 1425 C C . PHE A 1 184 ? -19.921 3.376 8.405 1.00 78.88 184 PHE A C 1
ATOM 1427 O O . PHE A 1 184 ? -19.411 3.170 7.306 1.00 78.88 184 PHE A O 1
ATOM 1434 N N . ILE A 1 185 ? -19.286 3.107 9.549 1.00 72.56 185 ILE A N 1
ATOM 1435 C CA . ILE A 1 185 ? -17.915 2.579 9.599 1.00 72.56 185 ILE A CA 1
ATOM 1436 C C . ILE A 1 185 ? -17.845 1.230 8.889 1.00 72.56 185 ILE A C 1
ATOM 1438 O O . ILE A 1 185 ? -16.961 1.025 8.067 1.00 72.56 185 ILE A O 1
ATOM 1442 N N . GLN A 1 186 ? -18.809 0.342 9.125 1.00 72.94 186 GLN A N 1
ATOM 1443 C CA . GLN A 1 186 ? -18.852 -0.970 8.488 1.00 72.94 186 GLN A CA 1
ATOM 1444 C C . GLN A 1 186 ? -18.887 -0.879 6.954 1.00 72.94 186 GLN A C 1
ATOM 1446 O O . GLN A 1 186 ? -18.169 -1.618 6.285 1.00 72.94 186 GLN A O 1
ATOM 1451 N N . VAL A 1 187 ? -19.657 0.057 6.388 1.00 80.56 187 VAL A N 1
ATOM 1452 C CA . VAL A 1 187 ? -19.668 0.296 4.934 1.00 80.56 187 VAL A CA 1
ATOM 1453 C C . VAL A 1 187 ? -18.295 0.756 4.443 1.00 80.56 187 VAL A C 1
ATOM 1455 O O . VAL A 1 187 ? -17.799 0.224 3.452 1.00 80.56 187 VAL A O 1
ATOM 1458 N N . VAL A 1 188 ? -17.658 1.696 5.148 1.00 79.81 188 VAL A N 1
ATOM 1459 C CA . VAL A 1 188 ? -16.310 2.178 4.802 1.00 79.81 188 VAL A CA 1
ATOM 1460 C C . VAL A 1 188 ? -15.291 1.032 4.824 1.00 79.81 188 VAL A C 1
ATOM 1462 O O . VAL 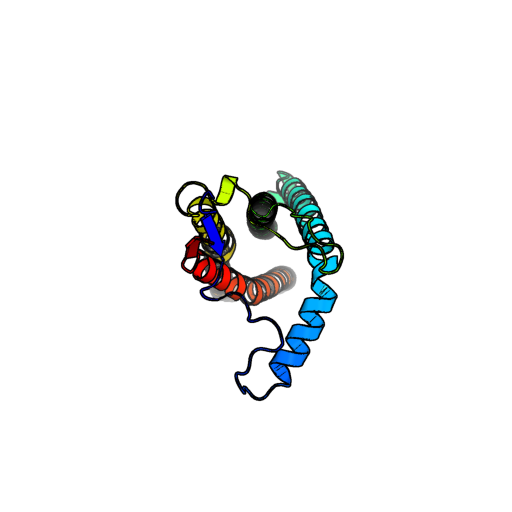A 1 188 ? -14.493 0.911 3.897 1.00 79.81 188 VAL A O 1
ATOM 1465 N N . LEU A 1 189 ? -15.359 0.147 5.824 1.00 76.56 189 LEU A N 1
ATOM 1466 C CA . LEU A 1 189 ? -14.482 -1.025 5.934 1.00 76.56 189 LEU A CA 1
ATOM 1467 C C . LEU A 1 189 ? -14.664 -2.015 4.783 1.00 76.56 189 LEU A C 1
ATOM 1469 O O . LEU A 1 189 ? -13.681 -2.518 4.243 1.00 76.56 189 LEU A O 1
ATOM 1473 N N . VAL A 1 190 ? -15.912 -2.290 4.395 1.00 80.06 190 VAL A N 1
ATOM 1474 C CA . VAL A 1 190 ? -16.213 -3.195 3.278 1.00 80.06 190 VAL A CA 1
ATOM 1475 C C . VAL A 1 190 ? -15.703 -2.617 1.961 1.00 80.06 190 VAL A C 1
ATOM 1477 O O . VAL A 1 190 ? -15.101 -3.345 1.175 1.00 80.06 190 VAL A O 1
ATOM 1480 N N . VAL A 1 191 ? -15.893 -1.315 1.726 1.00 84.31 191 VAL A N 1
ATOM 1481 C CA . VAL A 1 191 ? -15.371 -0.649 0.523 1.00 84.31 191 VAL A CA 1
ATOM 1482 C C . VAL A 1 191 ? -13.848 -0.737 0.483 1.00 84.31 191 VAL A C 1
ATOM 1484 O O . VAL A 1 191 ? -13.311 -1.174 -0.530 1.00 84.31 191 VAL A O 1
ATOM 1487 N N . PHE A 1 192 ? -13.169 -0.412 1.588 1.00 79.94 192 PHE A N 1
ATOM 1488 C CA . PHE A 1 192 ? -11.711 -0.508 1.690 1.00 79.94 192 PHE A CA 1
ATOM 1489 C C . PHE A 1 192 ? -11.207 -1.925 1.391 1.00 79.94 192 PHE A C 1
ATOM 1491 O O . PHE A 1 192 ? -10.276 -2.106 0.613 1.00 79.94 192 PHE A O 1
ATOM 1498 N N . LEU A 1 193 ? -11.866 -2.948 1.939 1.00 78.88 193 LEU A N 1
ATOM 1499 C CA . LEU A 1 193 ? -11.525 -4.346 1.687 1.00 78.88 193 LEU A CA 1
ATOM 1500 C C . LEU A 1 193 ? -11.661 -4.715 0.207 1.00 78.88 193 LEU A C 1
ATOM 1502 O O . LEU A 1 193 ? -10.757 -5.335 -0.355 1.00 78.88 193 LEU A O 1
ATOM 1506 N N . LEU A 1 194 ? -12.771 -4.330 -0.430 1.00 84.25 194 LEU A N 1
ATOM 1507 C CA . LEU A 1 194 ? -13.020 -4.624 -1.842 1.00 84.25 194 LEU A CA 1
ATOM 1508 C C . LEU A 1 194 ? -12.016 -3.924 -2.764 1.00 84.25 194 LEU A C 1
ATOM 1510 O O . LEU A 1 194 ? -11.651 -4.487 -3.794 1.00 84.25 194 LEU A O 1
ATOM 1514 N N . THR A 1 195 ? -11.557 -2.721 -2.410 1.00 85.38 195 THR A N 1
ATOM 1515 C CA . THR A 1 195 ? -10.611 -1.962 -3.237 1.00 85.38 195 THR A CA 1
ATOM 1516 C C . THR A 1 195 ? -9.153 -2.340 -2.987 1.00 85.38 195 THR A C 1
ATOM 1518 O O . THR A 1 195 ? -8.375 -2.381 -3.938 1.00 85.38 195 THR A O 1
ATOM 1521 N N . GLU A 1 196 ? -8.768 -2.651 -1.748 1.00 83.00 196 GLU A N 1
ATOM 1522 C CA . GLU A 1 196 ? -7.372 -2.922 -1.374 1.00 83.00 196 GLU A CA 1
ATOM 1523 C C . GLU A 1 196 ? -6.973 -4.391 -1.523 1.00 83.00 196 GLU A C 1
ATOM 1525 O O . GLU A 1 196 ? -5.818 -4.683 -1.842 1.00 83.00 196 GLU A O 1
ATOM 1530 N N . SER A 1 197 ? -7.909 -5.332 -1.350 1.00 82.00 197 SER A N 1
ATOM 1531 C CA . SER A 1 197 ? -7.612 -6.766 -1.463 1.00 82.00 197 SER A CA 1
ATOM 1532 C C . SER A 1 197 ? -7.064 -7.162 -2.846 1.00 82.00 197 SER A C 1
ATOM 1534 O O . SER A 1 197 ? -6.013 -7.814 -2.883 1.00 82.00 197 SER A O 1
ATOM 1536 N N . PRO A 1 198 ? -7.658 -6.730 -3.982 1.00 86.94 198 PRO A N 1
ATOM 1537 C CA . PRO A 1 198 ? -7.105 -7.030 -5.302 1.00 86.94 198 PRO A CA 1
ATOM 1538 C C . PRO A 1 198 ? -5.704 -6.441 -5.484 1.00 86.94 198 PRO A C 1
ATOM 1540 O O . PRO A 1 198 ? -4.807 -7.108 -5.994 1.00 86.94 198 PRO A O 1
ATOM 1543 N N . GLN A 1 199 ? -5.490 -5.208 -5.016 1.00 83.88 199 GLN A N 1
ATOM 1544 C CA . GLN A 1 199 ? -4.200 -4.526 -5.122 1.00 83.88 199 GLN A CA 1
ATOM 1545 C C . GLN A 1 199 ? -3.110 -5.239 -4.307 1.00 83.88 199 GLN A C 1
ATOM 1547 O O . GLN A 1 199 ? -1.986 -5.396 -4.779 1.00 83.88 199 GLN A O 1
ATOM 1552 N N . GLY A 1 200 ? -3.440 -5.706 -3.098 1.00 84.69 200 GLY A N 1
ATOM 1553 C CA . GLY A 1 200 ? -2.529 -6.491 -2.264 1.00 84.69 200 GLY A CA 1
ATOM 1554 C C . GLY A 1 200 ? -2.123 -7.806 -2.925 1.00 84.69 200 GLY A C 1
ATOM 1555 O O . GLY A 1 200 ? -0.942 -8.151 -2.919 1.00 84.69 200 GLY A O 1
ATOM 1556 N N . LEU A 1 201 ? -3.074 -8.499 -3.557 1.00 86.00 201 LEU A N 1
ATOM 1557 C CA . LEU A 1 201 ? -2.800 -9.735 -4.287 1.00 86.00 201 LEU A CA 1
ATOM 1558 C C . LEU A 1 201 ? -1.876 -9.495 -5.489 1.00 86.00 201 LEU A C 1
ATOM 1560 O O . LEU A 1 201 ? -0.898 -10.223 -5.651 1.00 86.00 201 LEU A O 1
ATOM 1564 N N . PHE A 1 202 ? -2.131 -8.455 -6.291 1.00 84.56 202 PHE A N 1
ATOM 1565 C CA . PHE A 1 202 ? -1.274 -8.114 -7.432 1.00 84.56 202 PHE A CA 1
ATOM 1566 C C . PHE A 1 202 ? 0.162 -7.777 -7.019 1.00 84.56 202 PHE A C 1
ATOM 1568 O O . PHE A 1 202 ? 1.093 -8.179 -7.713 1.00 84.56 202 PHE A O 1
ATOM 1575 N N . ASN A 1 203 ? 0.368 -7.105 -5.883 1.00 83.94 203 ASN A N 1
ATOM 1576 C CA . ASN A 1 203 ? 1.715 -6.824 -5.373 1.00 83.94 203 ASN A CA 1
ATOM 1577 C C . ASN A 1 203 ? 2.453 -8.095 -4.928 1.00 83.94 203 ASN A C 1
ATOM 1579 O O . ASN A 1 203 ? 3.664 -8.188 -5.108 1.00 83.94 203 ASN A O 1
ATOM 1583 N N . ILE A 1 204 ? 1.742 -9.077 -4.365 1.00 85.69 204 ILE A N 1
ATOM 1584 C CA . ILE A 1 204 ? 2.336 -10.363 -3.974 1.00 85.69 204 ILE A CA 1
ATOM 1585 C C . ILE A 1 204 ? 2.723 -11.164 -5.214 1.00 85.69 204 ILE A C 1
ATOM 1587 O O . ILE A 1 204 ? 3.863 -11.608 -5.307 1.00 85.69 204 ILE A O 1
ATOM 1591 N N . VAL A 1 205 ? 1.803 -11.307 -6.172 1.00 84.56 205 VAL A N 1
ATOM 1592 C CA . VAL A 1 205 ? 2.065 -12.016 -7.434 1.00 84.56 205 VAL A CA 1
ATOM 1593 C C . VAL A 1 205 ? 3.217 -11.346 -8.181 1.00 84.56 205 VAL A C 1
ATOM 1595 O O . VAL A 1 205 ? 4.210 -11.998 -8.472 1.00 84.56 205 VAL A O 1
ATOM 1598 N N . GLY A 1 206 ? 3.168 -10.023 -8.360 1.00 79.06 206 GLY A N 1
ATOM 1599 C CA . GLY A 1 206 ? 4.245 -9.270 -9.005 1.00 79.06 206 GLY A CA 1
ATOM 1600 C C . GLY A 1 206 ? 5.577 -9.309 -8.250 1.00 79.06 206 GLY A C 1
ATOM 1601 O O . GLY A 1 206 ? 6.621 -9.165 -8.872 1.00 79.06 206 GLY A O 1
ATOM 1602 N N . GLY A 1 207 ? 5.563 -9.507 -6.927 1.00 80.56 207 GLY A N 1
ATOM 1603 C CA . GLY A 1 207 ? 6.763 -9.711 -6.113 1.00 80.56 207 GLY A CA 1
ATOM 1604 C C . GLY A 1 207 ? 7.368 -11.115 -6.246 1.00 80.56 207 GLY A C 1
ATOM 1605 O O . GLY A 1 207 ? 8.589 -11.254 -6.203 1.00 80.56 207 GLY A O 1
ATOM 1606 N N . LEU A 1 208 ? 6.535 -12.146 -6.419 1.00 80.25 208 LEU A N 1
ATOM 1607 C CA . LEU A 1 208 ? 6.970 -13.526 -6.676 1.00 80.25 208 LEU A CA 1
ATOM 1608 C C . LEU A 1 208 ? 7.466 -13.707 -8.115 1.00 80.25 208 LEU A C 1
ATOM 1610 O O . LEU A 1 208 ? 8.452 -14.408 -8.332 1.00 80.25 208 LEU A O 1
ATOM 1614 N N . ASP A 1 209 ? 6.826 -13.022 -9.062 1.00 80.38 209 ASP A N 1
ATOM 1615 C CA . ASP A 1 209 ? 7.128 -13.072 -10.495 1.00 80.38 209 ASP A CA 1
ATOM 1616 C C . ASP A 1 209 ? 8.244 -12.099 -10.918 1.00 80.38 209 ASP A C 1
ATOM 1618 O O . ASP A 1 209 ? 8.496 -11.936 -12.115 1.00 80.38 209 ASP A O 1
ATOM 1622 N N . VAL A 1 210 ? 8.935 -11.444 -9.971 1.00 76.38 210 VAL A N 1
ATOM 1623 C CA . VAL A 1 210 ? 10.113 -10.633 -10.312 1.00 76.38 210 VAL A CA 1
ATOM 1624 C C . VAL A 1 210 ? 11.176 -11.547 -10.907 1.00 76.38 210 VAL A C 1
ATOM 1626 O O . VAL A 1 210 ? 11.679 -12.458 -10.243 1.00 76.38 210 VAL A O 1
ATOM 1629 N N . ILE A 1 211 ? 11.554 -11.266 -12.146 1.00 66.75 211 ILE A N 1
ATOM 1630 C CA . ILE A 1 211 ? 12.650 -11.941 -12.833 1.00 66.75 211 ILE A CA 1
ATOM 1631 C C . ILE A 1 211 ? 13.868 -11.031 -12.905 1.00 66.75 211 ILE A C 1
ATOM 1633 O O . ILE A 1 211 ? 13.740 -9.812 -13.050 1.00 66.75 211 ILE A O 1
ATOM 1637 N N . ASP A 1 212 ? 15.036 -11.658 -12.855 1.00 60.84 212 ASP A N 1
ATOM 1638 C CA . ASP A 1 212 ? 16.3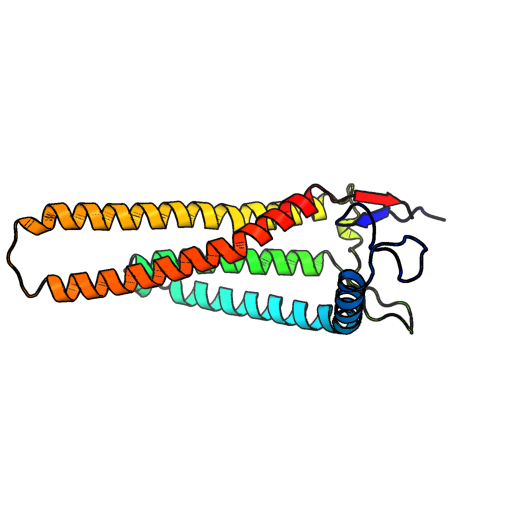20 -11.011 -13.064 1.00 60.84 212 ASP A CA 1
ATOM 1639 C C . ASP A 1 212 ? 16.804 -11.517 -14.425 1.00 60.84 212 ASP A C 1
ATOM 1641 O O . ASP A 1 212 ? 16.920 -12.728 -14.634 1.00 60.84 212 ASP A O 1
ATOM 1645 N N . TYR A 1 213 ? 17.019 -10.623 -15.382 1.00 56.91 213 TYR A N 1
ATOM 1646 C CA . TYR A 1 213 ? 17.489 -10.975 -16.716 1.00 56.91 213 TYR A CA 1
ATOM 1647 C C . TYR A 1 213 ? 18.744 -10.182 -17.060 1.00 56.91 213 TYR A C 1
ATOM 1649 O O . TYR A 1 213 ? 18.960 -9.073 -16.578 1.00 56.91 213 TYR A O 1
ATOM 1657 N N . ILE A 1 214 ? 19.599 -10.783 -17.878 1.00 49.34 214 ILE A N 1
ATOM 1658 C CA . ILE A 1 214 ? 20.812 -10.149 -18.388 1.00 49.34 214 ILE A CA 1
ATOM 1659 C C . ILE A 1 214 ? 20.465 -9.543 -19.748 1.00 49.34 214 ILE A C 1
ATOM 1661 O O . ILE A 1 214 ? 1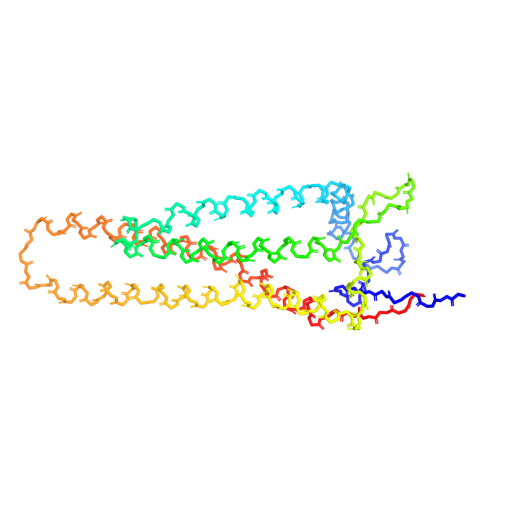9.928 -10.261 -20.596 1.00 49.34 214 ILE A O 1
ATOM 1665 N N . LYS A 1 215 ? 20.739 -8.248 -19.938 1.00 51.59 215 LYS A N 1
ATOM 1666 C CA . LYS A 1 215 ? 20.640 -7.585 -21.246 1.00 51.59 215 LYS A CA 1
ATOM 1667 C C . LYS A 1 215 ? 21.973 -7.638 -21.987 1.00 51.59 215 LYS A C 1
ATOM 1669 O O . LYS A 1 215 ? 23.020 -7.473 -21.320 1.00 51.59 215 LYS A O 1
#

InterPro domains:
  IPR019427 7TM GPCR, serpentine receptor class w (Srw) [PF10324] (103-206)

pLDDT: mean 73.14, std 13.53, range [35.28, 93.88]

Foldseek 3Di:
DDFDKAKDLADDDDDDPPDDDDDPPDVVVVVVVVCQVCAQVVLVVLVVCLVVQLVVLVVLLVVLVDPVNVPDPLSVLSNLLSVLSNVLSVLSVVVSVQFDWDDDDDPGHIDTGGDPVCSPPQSLVVLCSLLCSLVVRQVVVLVVLVVVLVVVVVVVVVVVVVPPPDDDDVVVVVNVVVVVSSVVVNVVSVVSNVVRNVVSVSSNSSSVNIGIDTD

Organism: Caenorhabditis brenneri (NCBI:txid135651)

Radius of gyration: 23.65 Å; chains: 1; bounding box: 69×28×66 Å

Sequence (215 aa):
MANELNCAQFSVPYPDPGINGSVNLTVPLFITRIATAYRPYHYYLLSFIVIFSFLSNVCIVMVLSKKEMRTSGVNITMLLIAVCDFGCSVSGLTQLFLRIYSSESEEDGIFLVISEFSLTNNCLFLRISLVASGLGFKIAPCVLMIILSVSLLDEMNKGKISSHNTTNNSRNDKEDKLDRSSRFIQVVLVVFLLTESPQGLFNIVGGLDVIDYIK

Secondary structure (DSSP, 8-state):
----EEEESSSSPPPPTT-------SHHHHHHHHHHHHHHHHHHHHHHHHHHHHHHHHHHHHHHTSTTGGGSHHHHHHHHHHHHHHHHHHHHHHHHHHS-EE---TTS--EEPPPHHHHTTTTHHHHHHHHHHHIIIIIHHHHHHHHHHHHHHHHHHHHHHHHTTS--STTHHHHHHHHHHHHHHHHHHHHHHHHHHHHHHHHHHHHHS-EEEE-